Protein AF-A0A8D8RHT2-F1 (afdb_monomer)

Organism: NCBI:txid428564

Radius of gyration: 16.8 Å; Cα contacts (8 Å, |Δi|>4): 430; chains: 1; bounding box: 38×45×44 Å

Secondary structure (DSSP, 8-state):
-PPPPP-PPPPP--SEEEEE-SSSSPP---TTPPEEEEEEEEEEEEETT--EEE---TTSGGGEE-HHHHHHHHS-SSSS-EEEEE-B-SSSBPEEEEEE-SS-------SSBTPPPPPPTT-------EE--B---TTS-GGG-PBP-TTSGGGEESS--PPEEEEETS-EEE-----TTPBB-

Solvent-accessible surface area (backbone atoms only — not comparable to full-atom values): 10563 Å² total; per-residue (Å²): 135,82,80,83,74,78,87,71,78,80,47,72,81,43,65,46,46,44,43,70,47,53,27,72,53,69,47,76,63,59,92,87,40,49,76,75,48,64,26,36,24,45,44,38,29,24,41,76,80,12,51,81,76,44,70,43,55,49,36,37,70,77,9,44,30,39,74,67,57,45,55,58,68,64,51,71,92,58,96,61,52,32,37,39,29,22,34,13,42,103,87,36,58,4,12,13,27,34,19,50,35,98,56,71,60,77,46,57,71,22,94,43,65,79,39,71,52,81,72,59,92,94,58,75,92,86,73,64,27,33,50,47,49,68,64,73,49,96,64,44,36,79,94,66,49,55,74,54,62,70,60,35,58,43,21,44,32,72,62,95,60,47,36,36,32,35,39,53,96,55,75,72,48,83,46,79,73,78,79,84,74,55,25,14,37

Sequence (185 aa):
PGQKGDRGDPGIVQPYVIMHSLTSEGPECGGTRAELHRGFSVFVKTDYRGDVLYQPDLGNAMSCVDDDEKEELLKPRSRECEHIYWVGTKHNPSRCVKCKLDTSIDVKHGSLSGTLPDCDEGYKPLWDGYSFLRYTFDFISESTSDTLDPKSTGTCLKQPHAPIHCQLNERTSWASEFINGKPRC

pLDDT: mean 78.41, std 15.04, range [38.06, 96.12]

Mean predicted aligned error: 8.58 Å

InterPro domains:
  IPR016187 C-type lectin fold [SSF56436] (112-176)
  IPR036954 Collagen IV, non-collagenous domain superfamily [G3DSA:2.170.240.10] (75-178)

Foldseek 3Di:
DDDDDDDDDFFDPDQKWKDWPLEQDEDDLPDPWDWDDKAFFWAFKAFQQQHTPDGDQSRDPVRGDHPVRVVVSLDDPDPGKMKTWARHDPPHTIMMIITGHPDGDWADWDPFFPDDDDDDPPDDDDAKAFFQQWDDWPNHPPVRGDGHDRGGPSRGHRYDTFIWMDINPDDIDTTDDDDPGGTMD

Nearest PDB structures (foldseek):
  5nay-assembly1_A  TM=7.387E-01  e=1.174E-08  Homo sapiens
  1t60-assembly3_O  TM=7.352E-01  e=5.679E-08  Bos taurus
  5nax-assembly1_E  TM=7.563E-01  e=4.996E-07  Homo sapiens
  8txn-assembly1_A  TM=6.959E-01  e=1.431E-07  Drosophila melanogaster
  6mpx-assembly1_A-2  TM=7.095E-01  e=8.604E-07  Homo sapiens

Structure (mmCIF, N/CA/C/O backbone):
data_AF-A0A8D8RHT2-F1
#
_entry.id   AF-A0A8D8RHT2-F1
#
loop_
_atom_site.group_PDB
_atom_site.id
_atom_site.type_symbol
_atom_site.label_atom_id
_atom_site.label_alt_id
_atom_site.label_comp_id
_atom_site.label_asym_id
_atom_site.label_entity_id
_atom_site.label_seq_id
_atom_site.pdbx_PDB_ins_code
_atom_site.Cartn_x
_atom_site.Cartn_y
_atom_site.Cartn_z
_atom_site.occupancy
_atom_site.B_iso_or_equiv
_atom_site.auth_seq_id
_atom_site.auth_comp_id
_atom_site.auth_asym_id
_atom_site.auth_atom_id
_atom_site.pdbx_PDB_model_num
ATOM 1 N N . PRO A 1 1 ? -1.358 30.401 11.302 1.00 40.31 1 PRO A N 1
ATOM 2 C CA . PRO A 1 1 ? -2.208 29.219 11.595 1.00 40.31 1 PRO A CA 1
ATOM 3 C C . PRO A 1 1 ? -3.202 28.993 10.449 1.00 40.31 1 PRO A C 1
ATOM 5 O O . PRO A 1 1 ? -4.001 29.884 10.180 1.00 40.31 1 PRO A O 1
ATOM 8 N N . GLY A 1 2 ? -3.090 27.876 9.722 1.00 43.47 2 GLY A N 1
ATOM 9 C CA . GLY A 1 2 ? -4.038 27.528 8.655 1.00 43.47 2 GLY A CA 1
ATOM 10 C C . GLY A 1 2 ? -5.383 27.090 9.237 1.00 43.47 2 GLY A C 1
ATOM 11 O O . GLY A 1 2 ? -5.413 26.487 10.311 1.00 43.47 2 GLY A O 1
ATOM 12 N N . GLN A 1 3 ? -6.488 27.421 8.568 1.00 38.06 3 GLN A N 1
ATOM 13 C CA . GLN A 1 3 ? -7.808 26.931 8.966 1.00 38.06 3 GLN A CA 1
ATOM 14 C C . GLN A 1 3 ? -7.869 25.407 8.809 1.00 38.06 3 GLN A C 1
ATOM 16 O O . GLN A 1 3 ? -7.328 24.849 7.854 1.00 38.06 3 GLN A O 1
ATOM 21 N N . LYS A 1 4 ? -8.515 24.738 9.770 1.00 46.09 4 LYS A N 1
ATOM 22 C CA . LYS A 1 4 ? -8.858 23.317 9.667 1.00 46.09 4 LYS A CA 1
ATOM 23 C C . LYS A 1 4 ? -9.777 23.158 8.453 1.00 46.09 4 LYS A C 1
ATOM 25 O O . LYS A 1 4 ? -10.784 23.854 8.386 1.00 46.09 4 LYS A O 1
ATOM 30 N N . GLY A 1 5 ? -9.405 22.293 7.511 1.00 46.56 5 GLY A N 1
ATOM 31 C CA . GLY A 1 5 ? -10.250 21.988 6.357 1.00 46.56 5 GLY A CA 1
ATOM 32 C C . GLY A 1 5 ? -11.595 21.404 6.787 1.00 46.56 5 GLY A C 1
ATOM 33 O O . GLY A 1 5 ? -11.717 20.848 7.886 1.00 46.56 5 GLY A O 1
ATOM 34 N N . ASP A 1 6 ? -12.595 21.545 5.923 1.00 46.53 6 ASP A N 1
ATOM 35 C CA . ASP A 1 6 ? -13.915 20.965 6.144 1.00 46.53 6 ASP A CA 1
ATOM 36 C C . ASP A 1 6 ? -13.828 19.445 6.327 1.00 46.53 6 ASP A C 1
ATOM 38 O O . ASP A 1 6 ? -12.916 18.777 5.829 1.00 46.53 6 ASP A O 1
ATOM 42 N N . ARG A 1 7 ? -14.790 18.886 7.069 1.00 49.00 7 ARG A N 1
ATOM 43 C CA . ARG A 1 7 ? -14.929 17.434 7.199 1.00 49.00 7 ARG A CA 1
ATOM 44 C C . ARG A 1 7 ? -15.182 16.867 5.803 1.00 49.00 7 ARG A C 1
ATOM 46 O O . ARG A 1 7 ? -16.197 17.188 5.194 1.00 49.00 7 ARG A O 1
ATOM 53 N N . GLY A 1 8 ? -14.251 16.061 5.298 1.00 46.91 8 GLY A N 1
ATOM 54 C CA . GLY A 1 8 ? -14.415 15.414 4.002 1.00 46.91 8 GLY A CA 1
ATOM 55 C C . GLY A 1 8 ? -15.619 14.469 3.993 1.00 46.91 8 GLY A C 1
ATOM 56 O O . GLY A 1 8 ? -16.032 13.977 5.043 1.00 46.91 8 GLY A O 1
ATOM 57 N N . ASP A 1 9 ? -16.153 14.196 2.799 1.00 48.12 9 ASP A N 1
ATOM 58 C CA . ASP A 1 9 ? -17.201 13.185 2.607 1.00 48.12 9 ASP A CA 1
ATOM 59 C C . ASP A 1 9 ? -16.842 11.851 3.284 1.00 48.12 9 ASP A C 1
ATOM 61 O O . ASP A 1 9 ? -15.650 11.502 3.278 1.00 48.12 9 ASP A O 1
ATOM 65 N N . PRO A 1 10 ? -17.835 11.106 3.818 1.00 54.09 10 PRO A N 1
ATOM 66 C CA . PRO A 1 10 ? -17.622 9.787 4.407 1.00 54.09 10 PRO A CA 1
ATOM 67 C C . PRO A 1 10 ? -16.782 8.906 3.479 1.00 54.09 10 PRO A C 1
ATOM 69 O O . PRO A 1 10 ? -17.032 8.874 2.272 1.00 54.09 10 PRO A O 1
ATOM 72 N N . GLY A 1 11 ? -15.790 8.210 4.043 1.00 53.34 11 GLY A N 1
ATOM 73 C CA . GLY A 1 11 ? -14.916 7.303 3.300 1.00 53.34 11 GLY A CA 1
ATOM 74 C C . GLY A 1 11 ? -15.701 6.322 2.421 1.00 53.34 11 GLY A C 1
ATOM 75 O O . GLY A 1 11 ? -16.834 5.944 2.733 1.00 53.34 11 GLY A O 1
ATOM 76 N N . ILE A 1 12 ? -15.099 5.924 1.297 1.00 54.97 12 ILE A N 1
ATOM 77 C CA . ILE A 1 12 ? -15.690 4.975 0.346 1.00 54.97 12 ILE A CA 1
ATOM 78 C C . ILE A 1 12 ? -16.137 3.723 1.115 1.00 54.97 12 ILE A C 1
ATOM 80 O O . ILE A 1 12 ? -15.337 3.106 1.818 1.00 54.97 12 ILE A O 1
ATOM 84 N N . VAL A 1 13 ? -17.404 3.319 0.964 1.00 56.47 13 VAL A N 1
ATOM 85 C CA . VAL A 1 13 ? -17.908 2.043 1.500 1.00 56.47 13 VAL A CA 1
ATOM 86 C C . VAL A 1 13 ? -17.300 0.907 0.678 1.00 56.47 13 VAL A C 1
ATOM 88 O O . VAL A 1 13 ? -17.920 0.368 -0.237 1.00 56.47 13 VAL A O 1
ATOM 91 N N . GLN A 1 14 ? -16.047 0.565 0.961 1.00 69.38 14 GLN A N 1
ATOM 92 C CA . GLN A 1 14 ? -15.441 -0.659 0.465 1.00 69.38 14 GLN A CA 1
ATOM 93 C C . GLN A 1 14 ? -15.788 -1.785 1.448 1.00 69.38 14 GLN A C 1
ATOM 95 O O . GLN A 1 14 ? -15.525 -1.646 2.642 1.00 69.38 14 GLN A O 1
ATOM 100 N N . PRO A 1 15 ? -16.347 -2.923 0.993 1.00 86.81 15 PRO A N 1
ATOM 101 C CA . PRO A 1 15 ? -16.675 -4.054 1.869 1.00 86.81 15 PRO A CA 1
ATOM 102 C C . PRO A 1 15 ? -15.421 -4.840 2.300 1.00 86.81 15 PRO A C 1
ATOM 104 O O . PRO A 1 15 ? -15.492 -6.021 2.652 1.00 86.81 15 PRO A O 1
ATOM 107 N N . TYR A 1 16 ? -14.246 -4.220 2.204 1.00 91.44 16 TYR A N 1
ATOM 108 C CA . TYR A 1 16 ? -12.963 -4.805 2.535 1.00 91.44 16 TYR A CA 1
ATOM 109 C C . TYR A 1 16 ? -11.929 -3.735 2.895 1.00 91.44 16 TYR A C 1
ATOM 111 O O . TYR A 1 16 ? -12.087 -2.562 2.570 1.00 91.44 16 TYR A O 1
ATOM 119 N N . VAL A 1 17 ? -10.846 -4.176 3.529 1.00 91.88 17 VAL A N 1
ATOM 120 C CA . VAL A 1 17 ? -9.603 -3.418 3.703 1.00 91.88 17 VAL A CA 1
ATOM 121 C C . VAL A 1 17 ? -8.442 -4.229 3.152 1.00 91.88 17 VAL A C 1
ATOM 123 O O . VAL A 1 17 ? -8.417 -5.456 3.299 1.00 91.88 17 VAL A O 1
ATOM 126 N N . ILE A 1 18 ? -7.489 -3.546 2.524 1.00 93.50 18 ILE A N 1
ATOM 127 C CA . ILE A 1 18 ? -6.211 -4.133 2.136 1.00 93.50 18 ILE A CA 1
ATOM 128 C C . ILE A 1 18 ? -5.178 -3.797 3.197 1.00 93.50 18 ILE A C 1
ATOM 130 O O . ILE A 1 18 ? -5.033 -2.651 3.611 1.00 93.50 18 ILE A O 1
ATOM 134 N N . MET A 1 19 ? -4.463 -4.817 3.654 1.00 92.69 19 MET A N 1
ATOM 135 C CA . MET A 1 19 ? -3.335 -4.644 4.554 1.00 92.69 19 MET A CA 1
ATOM 136 C C . MET A 1 19 ? -2.069 -5.146 3.891 1.00 92.69 19 MET A C 1
ATOM 138 O O . MET A 1 19 ? -2.019 -6.283 3.431 1.00 92.69 19 MET A O 1
ATOM 142 N N . HIS A 1 20 ? -1.035 -4.312 3.918 1.00 92.00 20 HIS A N 1
ATOM 143 C CA . HIS A 1 20 ? 0.319 -4.649 3.493 1.00 92.00 20 HIS A CA 1
ATOM 144 C C . HIS A 1 20 ? 1.180 -4.882 4.734 1.00 92.00 20 HIS A C 1
ATOM 146 O O . HIS A 1 20 ? 1.184 -4.054 5.648 1.00 92.00 20 HIS A O 1
ATOM 152 N N . SER A 1 21 ? 1.887 -6.011 4.804 1.00 90.75 21 SER A N 1
ATOM 153 C CA . SER A 1 21 ? 2.749 -6.314 5.956 1.00 90.75 21 SER A CA 1
ATOM 154 C C . SER A 1 21 ? 4.039 -5.515 5.945 1.00 90.75 21 SER A C 1
ATOM 156 O O . SER A 1 21 ? 4.619 -5.294 7.003 1.00 90.75 21 SER A O 1
ATOM 158 N N . LEU A 1 22 ? 4.472 -5.089 4.756 1.00 88.12 22 LEU A N 1
ATOM 159 C CA . LEU A 1 22 ? 5.775 -4.487 4.488 1.00 88.12 22 LEU A CA 1
ATOM 160 C C . LEU A 1 22 ? 6.934 -5.466 4.724 1.00 88.12 22 LEU A C 1
ATOM 162 O O . LEU A 1 22 ? 8.094 -5.072 4.782 1.00 88.12 22 LEU A O 1
ATOM 166 N N . THR A 1 23 ? 6.623 -6.761 4.809 1.00 86.38 23 THR A N 1
ATOM 167 C CA . THR A 1 23 ? 7.570 -7.854 5.042 1.00 86.38 23 THR A CA 1
ATOM 168 C C . THR A 1 23 ? 7.253 -9.040 4.130 1.00 86.38 23 THR A C 1
ATOM 170 O O . THR A 1 23 ? 6.192 -9.108 3.509 1.00 86.38 23 THR A O 1
ATOM 173 N N . SER A 1 24 ? 8.164 -10.012 4.055 1.00 86.81 24 SER A N 1
ATOM 174 C CA . SER A 1 24 ? 7.889 -11.285 3.373 1.00 86.81 24 SER A CA 1
ATOM 175 C C . SER A 1 24 ? 6.833 -12.137 4.079 1.00 86.81 24 SER A C 1
ATOM 177 O O . SER A 1 24 ? 6.326 -13.083 3.484 1.00 86.81 24 SER A O 1
ATOM 179 N N . GLU A 1 25 ? 6.498 -11.807 5.326 1.00 89.75 25 GLU A N 1
ATOM 180 C CA . GLU A 1 25 ? 5.469 -12.494 6.095 1.00 89.75 25 GLU A CA 1
ATOM 181 C C . GLU A 1 25 ? 4.098 -11.890 5.804 1.00 89.75 25 GLU A C 1
ATOM 183 O O . GLU A 1 25 ? 3.943 -10.677 5.657 1.00 89.75 25 GLU A O 1
ATOM 188 N N . GLY A 1 26 ? 3.083 -12.743 5.705 1.00 87.06 26 GLY A N 1
ATOM 189 C CA . GLY A 1 26 ? 1.711 -12.320 5.453 1.00 87.06 26 GLY A CA 1
ATOM 190 C C . GLY A 1 26 ? 1.118 -11.521 6.620 1.00 87.06 26 GLY A C 1
ATOM 191 O O . GLY A 1 26 ? 1.247 -11.956 7.761 1.00 87.06 26 GLY A O 1
ATOM 192 N N . PRO A 1 27 ? 0.402 -10.407 6.375 1.00 92.38 27 PRO A N 1
ATOM 193 C CA . PRO A 1 27 ? -0.426 -9.807 7.415 1.00 92.38 27 PRO A CA 1
ATOM 194 C C . PRO A 1 27 ? -1.647 -10.696 7.699 1.00 92.38 27 PRO A C 1
ATOM 196 O O . PRO A 1 27 ? -2.101 -11.454 6.833 1.00 92.38 27 PRO A O 1
ATOM 199 N N . GLU A 1 28 ? -2.195 -10.584 8.905 1.00 91.56 28 GLU A N 1
ATOM 200 C CA . GLU A 1 28 ? -3.443 -11.237 9.310 1.00 91.56 28 GLU A CA 1
ATOM 201 C C . GLU A 1 28 ? -4.590 -10.227 9.364 1.00 91.56 28 GLU A C 1
ATOM 203 O O . GLU A 1 28 ? -4.377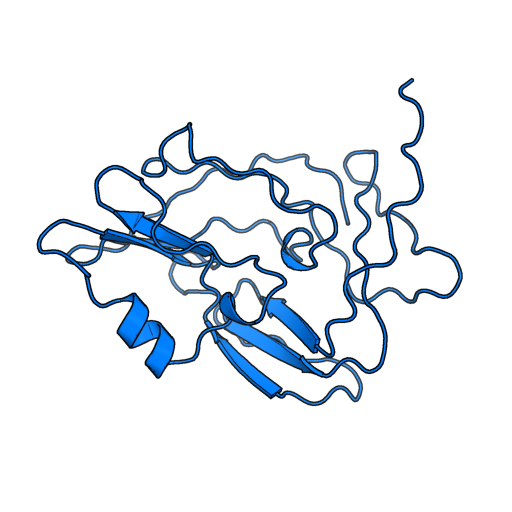 -9.059 9.691 1.00 91.56 28 GLU A O 1
ATOM 208 N N . CYS A 1 29 ? -5.820 -10.684 9.106 1.00 90.00 29 CYS A N 1
ATOM 209 C CA . CYS A 1 29 ? -7.006 -9.826 9.134 1.00 90.00 29 CYS A CA 1
ATOM 210 C C . CYS A 1 29 ? -7.356 -9.252 10.515 1.00 90.00 29 CYS A C 1
ATOM 212 O O . CYS A 1 29 ? -8.045 -8.230 10.603 1.00 90.00 29 CYS A O 1
ATOM 214 N N . GLY A 1 30 ? -6.856 -9.886 11.580 1.00 82.81 30 GLY A N 1
ATOM 215 C CA . GLY A 1 30 ? -7.112 -9.518 12.967 1.00 82.81 30 GLY A CA 1
ATOM 216 C C . GLY A 1 30 ? -8.580 -9.693 13.388 1.00 82.81 30 GLY A C 1
ATOM 217 O O . GLY A 1 30 ? -9.523 -9.445 12.631 1.00 82.81 30 GLY A O 1
ATOM 218 N N . GLY A 1 31 ? -8.794 -10.080 14.648 1.00 80.19 31 GLY A N 1
ATOM 219 C CA . GLY A 1 31 ? -10.140 -10.293 15.191 1.00 80.19 31 GLY A CA 1
ATOM 220 C C . GLY A 1 31 ? -10.900 -11.409 14.462 1.00 80.19 31 GLY A C 1
ATOM 221 O O . GLY A 1 31 ? -10.344 -12.469 14.205 1.00 80.19 31 GLY A O 1
ATOM 222 N N . THR A 1 32 ? -12.176 -11.173 14.137 1.00 82.12 32 THR A N 1
ATOM 223 C CA . THR A 1 32 ? -13.078 -12.146 13.481 1.00 82.12 32 THR A CA 1
ATOM 224 C C . THR A 1 32 ? -13.262 -11.901 11.979 1.00 82.12 32 THR A C 1
ATOM 226 O O . THR A 1 32 ? -14.195 -12.433 11.377 1.00 82.12 32 THR A O 1
ATOM 229 N N . ARG A 1 33 ? -12.436 -11.046 11.362 1.00 90.81 33 ARG A N 1
ATOM 230 C CA . ARG A 1 33 ? -12.580 -10.694 9.942 1.00 90.81 33 ARG A CA 1
ATOM 231 C C . ARG A 1 33 ? -12.163 -11.861 9.055 1.00 90.81 33 ARG A C 1
ATOM 233 O O . ARG A 1 33 ? -11.092 -12.429 9.243 1.00 90.81 33 ARG A O 1
ATOM 240 N N . ALA A 1 34 ? -12.991 -12.170 8.061 1.00 93.12 34 ALA A N 1
ATOM 241 C CA . ALA A 1 34 ? -12.676 -13.191 7.071 1.00 93.12 34 ALA A CA 1
ATOM 242 C C . ALA A 1 34 ? -11.594 -12.701 6.097 1.00 93.12 34 ALA A C 1
ATOM 244 O O . ALA A 1 34 ? -11.684 -11.588 5.566 1.00 93.12 34 ALA A O 1
ATOM 245 N N . GLU A 1 35 ? -10.607 -13.556 5.842 1.00 95.50 35 GLU A N 1
ATOM 246 C CA . GLU A 1 35 ? -9.666 -1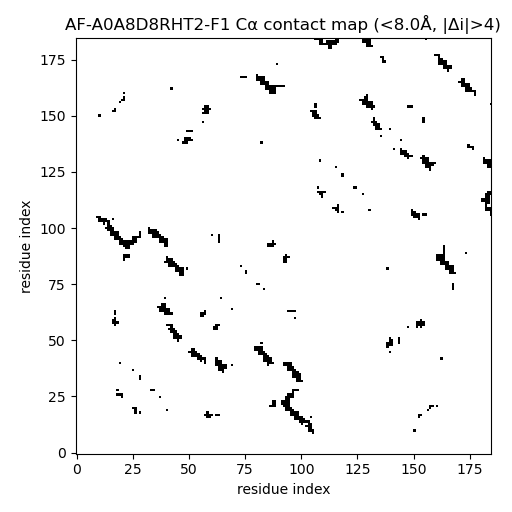3.407 4.734 1.00 95.50 35 GLU A CA 1
ATOM 247 C C . GLU A 1 35 ? -10.381 -13.720 3.418 1.00 95.50 35 GLU A C 1
ATOM 249 O O . GLU A 1 35 ? -11.052 -14.744 3.292 1.00 95.50 35 GLU A O 1
ATOM 254 N N . LEU A 1 36 ? -10.269 -12.810 2.453 1.00 94.75 36 LEU A N 1
ATOM 255 C CA . LEU A 1 36 ? -10.882 -12.945 1.132 1.00 94.75 36 LEU A CA 1
ATOM 256 C C . LEU A 1 36 ? -9.851 -13.269 0.051 1.00 94.75 36 LEU A C 1
ATOM 258 O O . LEU A 1 36 ? -10.189 -13.915 -0.934 1.00 94.75 36 LEU A O 1
ATOM 262 N N . HIS A 1 37 ? -8.627 -12.762 0.203 1.00 95.19 37 HIS A N 1
ATOM 263 C CA . HIS A 1 37 ? -7.548 -12.903 -0.769 1.00 95.19 37 HIS A CA 1
ATOM 264 C C . HIS A 1 37 ? -6.202 -12.574 -0.109 1.00 95.19 37 HIS A C 1
ATOM 266 O O . HIS A 1 37 ? -6.153 -11.776 0.832 1.00 95.19 37 HIS A O 1
ATOM 272 N N . ARG A 1 38 ? -5.111 -13.146 -0.622 1.00 95.81 38 ARG A N 1
ATOM 273 C CA . ARG A 1 38 ? -3.741 -12.917 -0.156 1.00 95.81 38 ARG A CA 1
ATOM 274 C C . ARG A 1 38 ? -2.779 -12.933 -1.335 1.00 95.81 38 ARG A C 1
ATOM 276 O O . ARG A 1 38 ? -2.878 -13.805 -2.187 1.00 95.81 38 ARG A O 1
ATOM 283 N N . GLY A 1 39 ? -1.799 -12.035 -1.306 1.00 95.94 39 GLY A N 1
ATOM 284 C CA . GLY A 1 39 ? -0.901 -11.840 -2.438 1.00 95.94 39 GLY A CA 1
ATOM 285 C C . GLY A 1 39 ? 0.365 -11.054 -2.109 1.00 95.94 39 GLY A C 1
ATOM 286 O O . GLY A 1 39 ? 0.840 -11.037 -0.965 1.00 95.94 39 GLY A O 1
ATOM 287 N N . PHE A 1 40 ? 0.904 -10.390 -3.125 1.00 93.50 40 PHE A N 1
ATOM 288 C CA . PHE A 1 40 ? 2.029 -9.466 -3.073 1.00 93.50 40 PHE A CA 1
ATOM 289 C C . PHE A 1 40 ? 1.572 -8.018 -3.240 1.00 93.50 40 PHE A C 1
ATOM 291 O O . PHE A 1 40 ? 0.593 -7.721 -3.915 1.00 93.50 40 PHE A O 1
ATOM 298 N N . SER A 1 41 ? 2.323 -7.111 -2.626 1.00 93.00 41 SER A N 1
ATOM 299 C CA . SER A 1 41 ? 2.022 -5.681 -2.592 1.00 93.00 41 SER A CA 1
ATOM 300 C C . SER A 1 41 ? 2.680 -4.970 -3.769 1.00 93.00 41 SER A C 1
ATOM 302 O O . SER A 1 41 ? 3.866 -4.634 -3.707 1.00 93.00 41 SER A O 1
ATOM 304 N N . VAL A 1 42 ? 1.934 -4.749 -4.843 1.00 91.12 42 VAL A N 1
ATOM 305 C CA . VAL A 1 42 ? 2.408 -3.984 -6.003 1.00 91.12 42 VAL A CA 1
ATOM 306 C C . VAL A 1 42 ? 2.109 -2.502 -5.801 1.00 91.12 42 VAL A C 1
ATOM 308 O O . VAL A 1 42 ? 1.041 -2.142 -5.309 1.00 91.12 42 VAL A O 1
ATOM 311 N N . PHE A 1 43 ? 3.065 -1.643 -6.155 1.00 87.00 43 PHE A N 1
ATOM 312 C CA . PHE A 1 43 ? 2.921 -0.198 -6.018 1.00 87.00 43 PHE A CA 1
ATOM 313 C C . PHE A 1 43 ? 2.713 0.495 -7.360 1.00 87.00 43 PHE A C 1
ATOM 315 O O . PHE A 1 43 ? 1.720 1.186 -7.554 1.00 87.00 43 PHE A O 1
ATOM 322 N N . VAL A 1 44 ? 3.637 0.302 -8.298 1.00 86.75 44 VAL A N 1
ATOM 323 C CA . VAL A 1 44 ? 3.564 0.951 -9.609 1.00 86.75 44 VAL A CA 1
ATOM 324 C C . VAL A 1 44 ? 4.370 0.174 -10.643 1.00 86.75 44 VAL A C 1
ATOM 326 O O . VAL A 1 44 ? 5.372 -0.459 -10.318 1.00 86.75 44 VAL A O 1
ATOM 329 N N . LYS A 1 45 ? 3.930 0.211 -11.896 1.00 87.50 45 LYS A N 1
ATOM 330 C CA . LYS A 1 45 ? 4.644 -0.275 -13.073 1.00 87.50 45 LYS A CA 1
ATOM 331 C C . LYS A 1 45 ? 4.757 0.866 -14.074 1.00 87.50 45 LYS A C 1
ATOM 333 O O . LYS A 1 45 ? 3.758 1.538 -14.333 1.00 87.50 45 LYS A O 1
ATOM 338 N N . THR A 1 46 ? 5.930 1.048 -14.661 1.00 85.69 46 THR A N 1
ATOM 339 C CA . THR A 1 46 ? 6.200 2.062 -15.684 1.00 85.69 46 THR A CA 1
ATOM 340 C C . THR A 1 46 ? 6.881 1.456 -16.903 1.00 85.69 46 THR A C 1
ATOM 342 O O . THR A 1 46 ? 7.414 0.342 -16.850 1.00 85.69 46 THR A O 1
ATOM 345 N N . ASP A 1 47 ? 6.871 2.191 -18.009 1.00 85.12 47 ASP A N 1
ATOM 346 C CA . ASP A 1 47 ? 7.747 1.911 -19.144 1.00 85.12 47 ASP A CA 1
ATOM 347 C C . ASP A 1 47 ? 9.173 2.456 -18.910 1.00 85.12 47 ASP A C 1
ATOM 349 O O . ASP A 1 47 ? 9.474 3.023 -17.855 1.00 85.12 47 ASP A O 1
ATOM 353 N N . TYR A 1 48 ? 10.059 2.283 -19.897 1.00 81.81 48 TYR A N 1
ATOM 354 C CA . TYR A 1 48 ? 11.453 2.752 -19.862 1.00 81.81 48 TYR A CA 1
ATOM 355 C C . TYR A 1 48 ? 11.617 4.277 -19.814 1.00 81.81 48 TYR A C 1
ATOM 357 O O . TYR A 1 48 ? 12.718 4.761 -19.547 1.00 81.81 48 TYR A O 1
ATOM 365 N N . ARG A 1 49 ? 10.569 5.043 -20.141 1.00 83.50 49 ARG A N 1
ATOM 366 C CA . ARG A 1 49 ? 10.563 6.512 -20.070 1.00 83.50 49 ARG A CA 1
ATOM 367 C C . ARG A 1 49 ? 10.086 7.008 -18.712 1.00 83.50 49 ARG A C 1
ATOM 369 O O . ARG A 1 49 ? 10.240 8.190 -18.414 1.00 83.50 49 ARG A O 1
ATOM 376 N N . GLY A 1 50 ? 9.539 6.106 -17.902 1.00 81.62 50 GLY A N 1
ATOM 377 C CA . GLY A 1 50 ? 8.943 6.422 -16.619 1.00 81.62 50 GLY A CA 1
ATOM 378 C C . GLY A 1 50 ? 7.478 6.813 -16.697 1.00 81.62 50 GLY A C 1
ATOM 379 O O . GLY A 1 50 ? 6.961 7.355 -15.719 1.00 81.62 50 GLY A O 1
ATOM 380 N N . ASP A 1 51 ? 6.811 6.532 -17.818 1.00 85.31 51 ASP A N 1
ATOM 381 C CA . ASP A 1 51 ? 5.373 6.720 -17.951 1.00 85.31 51 ASP A CA 1
ATOM 382 C C . ASP A 1 51 ? 4.642 5.591 -17.210 1.00 85.31 51 ASP A C 1
ATOM 384 O O . ASP A 1 51 ? 4.968 4.406 -17.340 1.00 85.31 51 ASP A O 1
ATOM 388 N N . VAL A 1 52 ? 3.643 5.952 -16.403 1.00 85.88 52 VAL A N 1
ATOM 389 C CA . VAL A 1 52 ? 2.905 5.006 -15.557 1.00 85.88 52 VAL A CA 1
ATOM 390 C C . VAL A 1 52 ? 2.005 4.101 -16.403 1.00 85.88 52 VAL A C 1
ATOM 392 O O . VAL A 1 52 ? 1.089 4.552 -17.087 1.00 85.88 52 VAL A O 1
ATOM 395 N N . LEU A 1 53 ? 2.232 2.791 -16.299 1.00 86.94 53 LEU A N 1
ATOM 396 C CA . LEU A 1 53 ? 1.454 1.741 -16.963 1.00 86.94 53 LEU A CA 1
ATOM 397 C C . LEU A 1 53 ? 0.415 1.093 -16.040 1.00 86.94 53 LEU A C 1
ATOM 399 O O . LEU A 1 53 ? -0.571 0.528 -16.528 1.00 86.94 53 LEU A O 1
ATOM 403 N N . TYR A 1 54 ? 0.678 1.098 -14.731 1.00 88.56 54 TYR A N 1
ATOM 404 C CA . TYR A 1 54 ? -0.164 0.515 -13.687 1.00 88.56 54 TYR A CA 1
ATOM 405 C C . TYR A 1 54 ? 0.179 1.144 -12.335 1.00 88.56 54 TYR A C 1
ATOM 407 O O . TYR A 1 54 ? 1.328 1.071 -11.920 1.00 88.56 54 TYR A O 1
ATOM 415 N N . GLN A 1 55 ? -0.787 1.736 -11.637 1.00 87.06 55 GLN A N 1
ATOM 416 C CA . GLN A 1 55 ? -0.572 2.359 -10.326 1.00 87.06 55 GLN A CA 1
ATOM 417 C C . GLN A 1 55 ? -1.831 2.196 -9.474 1.00 87.06 55 GLN A C 1
ATOM 419 O O . GLN A 1 55 ? -2.702 3.070 -9.469 1.00 87.06 55 GLN A O 1
ATOM 424 N N . PRO A 1 56 ? -1.995 1.041 -8.815 1.00 89.12 56 PRO A N 1
ATOM 425 C CA . PRO A 1 56 ? -3.106 0.849 -7.912 1.00 89.12 56 PRO A CA 1
ATOM 426 C C . PRO A 1 56 ? -2.914 1.708 -6.665 1.00 89.12 56 PRO A C 1
ATOM 428 O O . PRO A 1 56 ? -1.813 1.855 -6.136 1.00 89.12 56 PRO A O 1
ATOM 431 N N . ASP A 1 57 ? -4.024 2.219 -6.150 1.00 88.06 57 ASP A N 1
ATOM 432 C CA . ASP A 1 57 ? -4.054 2.708 -4.783 1.00 88.06 57 ASP A CA 1
ATOM 433 C C . ASP A 1 57 ? -3.756 1.534 -3.830 1.00 88.06 57 ASP A C 1
ATOM 435 O O . ASP A 1 57 ? -4.407 0.492 -3.920 1.00 88.06 57 ASP A O 1
ATOM 439 N N . LEU A 1 58 ? -2.795 1.691 -2.911 1.00 89.19 58 LEU A N 1
ATOM 440 C CA . LEU A 1 58 ? -2.453 0.662 -1.921 1.00 89.19 58 LEU A CA 1
ATOM 441 C C . LEU A 1 58 ? -3.659 0.262 -1.045 1.00 89.19 58 LEU A C 1
ATOM 443 O O . LEU A 1 58 ? -3.736 -0.870 -0.585 1.00 89.19 58 LEU A O 1
ATOM 447 N N . GLY A 1 59 ? -4.652 1.130 -0.869 1.00 89.62 59 GLY A N 1
ATOM 448 C CA . GLY A 1 59 ? -5.894 0.804 -0.170 1.00 89.62 59 GLY A CA 1
ATOM 449 C C . GLY A 1 59 ? -6.914 0.011 -0.995 1.00 89.62 59 GLY A C 1
ATOM 450 O O . GLY A 1 59 ? -7.942 -0.395 -0.454 1.00 89.62 59 GLY A O 1
ATOM 451 N N . ASN A 1 60 ? -6.669 -0.208 -2.289 1.00 90.12 60 ASN A N 1
ATOM 452 C CA . ASN A 1 60 ? -7.570 -0.895 -3.214 1.00 90.12 60 ASN A CA 1
ATOM 453 C C . ASN A 1 60 ? -7.121 -2.340 -3.477 1.00 90.12 60 ASN A C 1
ATOM 455 O O . ASN A 1 60 ? -5.934 -2.630 -3.499 1.00 90.12 60 ASN A O 1
ATOM 459 N N . ALA A 1 61 ? -8.061 -3.251 -3.753 1.00 90.81 61 ALA A N 1
ATOM 460 C CA . ALA A 1 61 ? -7.757 -4.658 -4.037 1.00 90.81 61 ALA A CA 1
ATOM 461 C C . ALA A 1 61 ? -6.695 -4.887 -5.127 1.00 90.81 61 ALA A C 1
ATOM 463 O O . ALA A 1 61 ? -5.944 -5.847 -5.018 1.00 90.81 61 ALA A O 1
ATOM 464 N N . MET A 1 62 ? -6.588 -4.006 -6.124 1.00 91.50 62 MET A N 1
ATOM 465 C CA . MET A 1 62 ? -5.589 -4.111 -7.197 1.00 91.50 62 MET A CA 1
ATOM 466 C C . MET A 1 62 ? -4.132 -3.988 -6.710 1.00 91.50 62 MET A C 1
ATOM 468 O O . MET A 1 62 ? -3.206 -4.381 -7.417 1.00 91.50 62 MET A O 1
ATOM 472 N N . SER A 1 63 ? -3.888 -3.453 -5.511 1.00 93.25 63 SER A N 1
ATOM 473 C CA . SER A 1 63 ? -2.541 -3.415 -4.928 1.00 93.25 63 SER A CA 1
ATOM 474 C C . SER A 1 63 ? -2.104 -4.755 -4.334 1.00 93.25 63 SER A C 1
ATOM 476 O O . SER A 1 63 ? -0.927 -4.916 -4.001 1.00 93.25 63 SER A O 1
ATOM 478 N N . CYS A 1 64 ? -3.034 -5.702 -4.175 1.00 95.75 64 CYS A N 1
ATOM 479 C CA . CYS A 1 64 ? -2.793 -7.003 -3.580 1.00 95.75 64 CYS A CA 1
ATOM 480 C C . CYS A 1 64 ? -3.026 -8.102 -4.608 1.00 95.75 64 CYS A C 1
ATOM 482 O O . CYS A 1 64 ? -4.159 -8.529 -4.790 1.00 95.75 64 CYS A O 1
ATOM 484 N N . VAL A 1 65 ? -1.943 -8.512 -5.269 1.00 95.06 65 VAL A N 1
ATOM 485 C CA . VAL A 1 65 ? -1.992 -9.409 -6.429 1.00 95.06 65 VAL A CA 1
ATOM 486 C C . VAL A 1 65 ? -1.555 -10.821 -6.070 1.00 95.06 65 VAL A C 1
ATOM 488 O O . VAL A 1 65 ? -0.545 -10.992 -5.378 1.00 95.06 65 VAL A O 1
ATOM 491 N N . ASP A 1 66 ? -2.281 -11.837 -6.524 1.00 94.50 66 ASP A N 1
ATOM 492 C CA . ASP A 1 66 ? -1.864 -13.233 -6.350 1.00 94.50 66 ASP A CA 1
ATOM 493 C C . ASP A 1 66 ? -0.674 -13.615 -7.247 1.00 94.50 66 ASP A C 1
ATOM 495 O O . ASP A 1 66 ? -0.044 -12.773 -7.892 1.00 94.50 66 ASP A O 1
ATOM 499 N N . ASP A 1 67 ? -0.289 -14.892 -7.202 1.00 90.38 67 ASP A N 1
ATOM 500 C CA . ASP A 1 67 ? 0.820 -15.417 -7.993 1.00 90.38 67 ASP A CA 1
ATOM 501 C C . ASP A 1 67 ? 0.555 -15.297 -9.504 1.00 90.38 67 ASP A C 1
ATOM 503 O O . ASP A 1 67 ? 1.453 -14.876 -10.232 1.00 90.38 67 ASP A O 1
ATOM 507 N N . ASP A 1 68 ? -0.664 -15.583 -9.972 1.00 92.44 68 ASP A N 1
ATOM 508 C CA . ASP A 1 68 ? -1.007 -15.523 -11.397 1.00 92.44 68 ASP A CA 1
ATOM 509 C C . ASP A 1 68 ? -1.008 -14.067 -11.889 1.00 92.44 68 ASP A C 1
ATOM 511 O O . ASP A 1 68 ? -0.380 -13.733 -12.896 1.00 92.44 68 ASP A O 1
ATOM 515 N N . GLU A 1 69 ? -1.640 -13.164 -11.138 1.00 92.69 69 GLU A N 1
ATOM 516 C CA . GLU A 1 69 ? -1.657 -11.727 -11.422 1.00 92.69 69 GLU A CA 1
ATOM 517 C C . GLU A 1 69 ? -0.249 -11.119 -11.386 1.00 92.69 69 GLU A C 1
ATOM 519 O O . GLU A 1 69 ? 0.098 -10.278 -12.222 1.00 92.69 69 GLU A O 1
ATOM 524 N N . LYS A 1 70 ? 0.595 -11.556 -10.445 1.00 89.31 70 LYS A N 1
ATOM 525 C CA . LYS A 1 70 ? 2.005 -11.164 -10.391 1.00 89.31 70 LYS A CA 1
ATOM 526 C C . LYS A 1 70 ? 2.748 -11.614 -11.642 1.00 89.31 70 LYS A C 1
ATOM 528 O O . LYS A 1 70 ? 3.466 -10.800 -12.219 1.00 89.31 70 LYS A O 1
ATOM 533 N N . GLU A 1 71 ? 2.605 -12.868 -12.059 1.00 87.94 71 GLU A N 1
ATOM 534 C CA . GLU A 1 71 ? 3.252 -13.370 -13.273 1.00 87.94 71 GLU A CA 1
ATOM 535 C C . GLU A 1 71 ? 2.789 -12.593 -14.514 1.00 87.94 71 GLU A C 1
ATOM 537 O O . GLU A 1 71 ? 3.615 -12.223 -15.346 1.00 87.94 71 GLU A O 1
ATOM 542 N N . GLU A 1 72 ? 1.503 -12.242 -14.621 1.00 89.38 72 GLU A N 1
ATOM 543 C CA . GLU A 1 72 ? 1.012 -11.369 -15.697 1.00 89.38 72 GLU A CA 1
ATOM 544 C C . GLU A 1 72 ? 1.619 -9.959 -15.641 1.00 89.38 72 GLU A C 1
ATOM 546 O O . GLU A 1 72 ? 2.019 -9.411 -16.671 1.00 89.38 72 GLU A O 1
ATOM 551 N N . LEU A 1 73 ? 1.748 -9.362 -14.453 1.00 86.81 73 LEU A N 1
ATOM 552 C CA . LEU A 1 73 ? 2.375 -8.047 -14.286 1.00 86.81 73 LEU A CA 1
ATOM 553 C C . LEU A 1 73 ? 3.866 -8.052 -14.636 1.00 86.81 73 LEU A C 1
ATOM 555 O O . LEU A 1 73 ? 4.380 -7.034 -15.112 1.00 86.81 73 LEU A O 1
ATOM 559 N N . LEU A 1 74 ? 4.555 -9.173 -14.430 1.00 85.19 74 LEU A N 1
ATOM 560 C CA . LEU A 1 74 ? 5.964 -9.344 -14.781 1.00 85.19 74 LEU A CA 1
ATOM 561 C C . LEU A 1 74 ? 6.188 -9.548 -16.286 1.00 85.19 74 LEU A C 1
ATOM 563 O O . LEU A 1 74 ? 7.324 -9.433 -16.749 1.00 85.19 74 LEU A O 1
ATOM 567 N N . LYS A 1 75 ? 5.138 -9.790 -17.079 1.00 84.62 75 LYS A N 1
ATOM 568 C CA . LYS A 1 75 ? 5.267 -9.850 -18.538 1.00 84.62 75 LYS A CA 1
ATOM 569 C C . LYS A 1 75 ? 5.414 -8.436 -19.117 1.00 84.62 75 LYS A C 1
ATOM 571 O O . LYS A 1 75 ? 4.566 -7.573 -18.852 1.00 84.62 75 LYS A O 1
ATOM 576 N N . PRO A 1 76 ? 6.460 -8.173 -19.919 1.00 76.81 76 PRO A N 1
ATOM 577 C CA . PRO A 1 76 ? 6.600 -6.892 -20.593 1.00 76.81 76 PRO A CA 1
ATOM 578 C C . PRO A 1 76 ? 5.541 -6.750 -21.699 1.00 76.81 76 PRO A C 1
ATOM 580 O O . PRO A 1 76 ? 5.274 -7.701 -22.438 1.00 76.81 76 PRO A O 1
ATOM 583 N N . ARG A 1 77 ? 4.918 -5.570 -21.820 1.00 77.94 77 ARG A N 1
ATOM 584 C CA . ARG A 1 77 ? 3.940 -5.259 -22.883 1.00 77.94 77 ARG A CA 1
ATOM 585 C C . ARG A 1 77 ? 4.621 -4.900 -24.202 1.00 77.94 77 ARG A C 1
ATOM 587 O O . ARG A 1 77 ? 4.002 -5.028 -25.258 1.00 77.94 77 ARG A O 1
ATOM 594 N N . SER A 1 78 ? 5.873 -4.448 -24.156 1.00 75.06 78 SER A N 1
ATOM 595 C CA . SER A 1 78 ? 6.685 -4.126 -25.331 1.00 75.06 78 SER A CA 1
ATOM 596 C C . SER A 1 78 ? 8.044 -4.844 -25.291 1.00 75.06 78 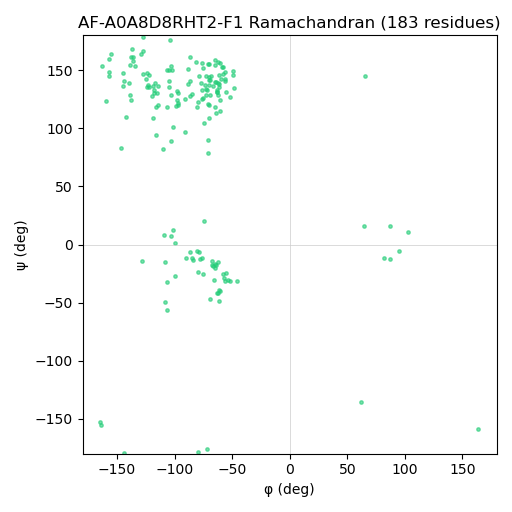SER A C 1
ATOM 598 O O . SER A 1 78 ? 8.339 -5.612 -24.380 1.00 75.06 78 SER A O 1
ATOM 600 N N . ARG A 1 79 ? 8.873 -4.652 -26.326 1.00 70.88 79 ARG A N 1
ATOM 601 C CA . ARG A 1 79 ? 10.268 -5.140 -26.334 1.00 70.88 79 ARG A CA 1
ATOM 602 C C . ARG A 1 79 ? 11.225 -4.226 -25.560 1.00 70.88 79 ARG A C 1
ATOM 604 O O . ARG A 1 79 ? 12.408 -4.540 -25.470 1.00 70.88 79 ARG A O 1
ATOM 611 N N . GLU A 1 80 ? 10.740 -3.088 -25.083 1.00 74.06 80 GLU A N 1
ATOM 612 C CA . GLU A 1 80 ? 11.510 -2.119 -24.308 1.00 74.06 80 GLU A CA 1
ATOM 613 C C . GLU A 1 80 ? 11.482 -2.497 -22.818 1.00 74.06 80 GLU A C 1
ATOM 615 O O . GLU A 1 80 ? 10.652 -3.294 -22.376 1.00 74.06 80 GLU A O 1
ATOM 620 N N . CYS A 1 81 ? 12.425 -1.958 -22.043 1.00 73.50 81 CYS A N 1
ATOM 621 C CA . CYS A 1 81 ? 12.487 -2.213 -20.607 1.00 73.50 81 CYS A CA 1
ATOM 622 C C . CYS A 1 81 ? 11.247 -1.646 -19.901 1.00 73.50 81 CYS A C 1
ATOM 624 O O . CYS A 1 81 ? 10.791 -0.548 -20.200 1.00 73.50 81 CYS A O 1
ATOM 626 N N . GLU A 1 82 ? 10.722 -2.387 -18.936 1.00 83.56 82 GLU A N 1
ATOM 627 C CA . GLU A 1 82 ? 9.645 -1.939 -18.056 1.00 83.56 82 GLU A CA 1
ATOM 628 C C . GLU A 1 82 ? 10.120 -2.078 -16.612 1.00 83.56 82 GLU A C 1
ATOM 630 O O . GLU A 1 82 ? 10.901 -2.975 -16.275 1.00 83.56 82 GLU A O 1
ATOM 635 N N . HIS A 1 83 ? 9.645 -1.185 -15.755 1.00 82.94 83 HIS A N 1
ATOM 636 C CA . HIS A 1 83 ? 10.046 -1.113 -14.359 1.00 82.94 83 HIS A CA 1
ATOM 637 C C . HIS A 1 83 ? 8.834 -1.424 -13.494 1.00 82.94 83 HIS A C 1
ATOM 639 O O . HIS A 1 83 ? 7.766 -0.849 -13.690 1.00 82.94 83 HIS A O 1
ATOM 645 N N . ILE A 1 84 ? 8.975 -2.333 -12.533 1.00 84.88 84 ILE A N 1
ATOM 646 C CA . ILE A 1 84 ? 7.924 -2.619 -11.555 1.00 84.88 84 ILE A CA 1
ATOM 647 C C . ILE A 1 84 ? 8.442 -2.396 -10.141 1.00 84.88 84 ILE A C 1
ATOM 649 O O . ILE A 1 84 ? 9.543 -2.809 -9.776 1.00 84.88 84 ILE A O 1
ATOM 653 N N . TYR A 1 85 ? 7.618 -1.733 -9.347 1.00 85.06 85 TYR A N 1
ATOM 654 C CA . TYR A 1 85 ? 7.892 -1.343 -7.982 1.00 85.06 85 TYR A CA 1
ATOM 655 C C . TYR A 1 85 ? 6.945 -2.091 -7.052 1.00 85.06 85 TYR A C 1
ATOM 657 O O . TYR A 1 85 ? 5.722 -1.960 -7.140 1.00 85.06 85 TYR A O 1
ATOM 665 N N . TRP A 1 86 ? 7.520 -2.866 -6.140 1.00 86.62 86 TRP A N 1
ATOM 666 C CA . TRP A 1 86 ? 6.798 -3.581 -5.090 1.00 86.62 86 TRP A CA 1
ATOM 667 C C . TRP A 1 86 ? 7.003 -2.867 -3.768 1.00 86.62 86 TRP A C 1
ATOM 669 O O . TRP A 1 86 ? 8.120 -2.465 -3.473 1.00 86.62 86 TRP A O 1
ATOM 679 N N . VAL A 1 87 ? 5.995 -2.764 -2.911 1.00 85.00 87 VAL A N 1
ATOM 680 C CA . VAL A 1 87 ? 6.258 -2.371 -1.516 1.00 85.00 87 VAL A CA 1
ATOM 681 C C . VAL A 1 87 ? 6.994 -3.528 -0.836 1.00 85.00 87 VAL A C 1
ATOM 683 O O . VAL A 1 87 ? 6.654 -4.673 -1.117 1.00 85.00 87 VAL A O 1
ATOM 686 N N . GLY A 1 88 ? 7.986 -3.307 0.033 1.00 79.69 88 GLY A N 1
ATOM 687 C CA . GLY A 1 88 ? 8.648 -4.426 0.717 1.00 79.69 88 GLY A CA 1
ATOM 688 C C . GLY A 1 88 ? 9.991 -4.127 1.368 1.00 79.69 88 GLY A C 1
ATOM 689 O O . GLY A 1 88 ? 10.318 -2.992 1.699 1.00 79.69 88 GLY A O 1
ATOM 690 N N . THR A 1 89 ? 10.758 -5.196 1.578 1.00 73.94 89 THR A N 1
ATOM 691 C CA . THR A 1 89 ? 12.078 -5.176 2.234 1.00 73.94 89 THR A CA 1
ATOM 692 C C . THR A 1 89 ? 13.206 -5.312 1.221 1.00 73.94 89 THR A C 1
ATOM 694 O O . THR A 1 89 ? 12.946 -5.595 0.055 1.00 73.94 89 THR A O 1
ATOM 697 N N . LYS A 1 90 ? 14.471 -5.222 1.678 1.00 68.38 90 LYS A N 1
ATOM 698 C CA . LYS A 1 90 ? 15.666 -5.254 0.813 1.00 68.38 90 LYS A CA 1
ATOM 699 C C . LYS A 1 90 ? 15.670 -6.364 -0.266 1.00 68.38 90 LYS A C 1
ATOM 701 O O . LYS A 1 90 ? 16.257 -6.247 -1.342 1.00 68.38 90 LYS A O 1
ATOM 706 N N . HIS A 1 91 ? 15.052 -7.491 0.043 1.00 71.25 91 HIS A N 1
ATOM 707 C CA . HIS A 1 91 ? 15.179 -8.684 -0.781 1.00 71.25 91 HIS A CA 1
ATOM 708 C C . HIS A 1 91 ? 13.844 -9.304 -1.167 1.00 71.25 91 HIS A C 1
ATOM 710 O O . HIS A 1 91 ? 13.824 -10.107 -2.092 1.00 71.25 91 HIS A O 1
ATOM 716 N N . ASN A 1 92 ? 12.745 -8.915 -0.514 1.00 79.38 92 ASN A N 1
ATOM 717 C CA . ASN A 1 92 ? 11.473 -9.608 -0.659 1.00 79.38 92 ASN A CA 1
ATOM 718 C C . ASN A 1 92 ? 10.295 -8.633 -0.757 1.00 79.38 92 ASN A C 1
ATOM 720 O O . ASN A 1 92 ? 10.150 -7.790 0.144 1.00 79.38 92 ASN A O 1
ATOM 724 N N . PRO A 1 93 ? 9.432 -8.779 -1.785 1.00 84.50 93 PRO A N 1
ATOM 725 C CA . PRO A 1 93 ? 8.199 -8.012 -1.886 1.00 84.50 93 PRO A CA 1
ATOM 726 C C . PRO A 1 93 ? 7.304 -8.283 -0.675 1.00 84.50 93 PRO A C 1
ATOM 728 O O . PRO A 1 93 ? 7.223 -9.404 -0.169 1.00 84.50 93 PRO A O 1
ATOM 731 N N . SER A 1 94 ? 6.632 -7.232 -0.221 1.00 90.38 94 SER A N 1
ATOM 732 C CA . SER A 1 94 ? 5.667 -7.259 0.868 1.00 90.38 94 SER A CA 1
ATOM 733 C C . SER A 1 94 ? 4.513 -8.178 0.513 1.00 90.38 94 SER A C 1
ATOM 735 O O . SER A 1 94 ? 3.971 -8.114 -0.595 1.00 90.38 94 SER A O 1
ATOM 737 N N . ARG A 1 95 ? 4.065 -8.971 1.479 1.00 93.69 95 ARG A N 1
ATOM 738 C CA . ARG A 1 95 ? 2.796 -9.689 1.375 1.00 93.69 95 ARG A CA 1
ATOM 739 C C . ARG A 1 95 ? 1.634 -8.773 1.738 1.00 93.69 95 ARG A C 1
ATOM 741 O O . ARG A 1 95 ? 1.782 -7.775 2.445 1.00 93.69 95 ARG A O 1
ATOM 748 N N . CYS A 1 96 ? 0.459 -9.120 1.247 1.00 95.44 96 CYS A N 1
ATOM 749 C CA . CYS A 1 96 ? -0.769 -8.396 1.529 1.00 95.44 96 CYS A CA 1
ATOM 750 C C . CYS A 1 96 ? -1.925 -9.356 1.784 1.00 95.44 96 CYS A C 1
ATOM 752 O O . CYS A 1 96 ? -1.863 -10.535 1.428 1.00 95.44 96 CYS A O 1
ATOM 754 N N . VAL A 1 97 ? -2.978 -8.844 2.412 1.00 96.12 97 VAL A N 1
ATOM 755 C CA . VAL A 1 97 ? -4.227 -9.570 2.629 1.00 96.12 97 VAL A CA 1
ATOM 756 C C . VAL A 1 97 ? -5.411 -8.631 2.416 1.00 96.12 97 VAL A C 1
ATOM 758 O O . VAL A 1 97 ? -5.386 -7.474 2.842 1.00 96.12 97 VAL A O 1
ATOM 761 N N . LYS A 1 98 ? -6.454 -9.140 1.763 1.00 95.62 98 LYS A N 1
ATOM 762 C CA . LYS A 1 98 ? -7.763 -8.504 1.646 1.00 95.62 98 LYS A CA 1
ATOM 763 C C . LYS A 1 98 ? -8.683 -9.087 2.701 1.00 95.62 98 LYS A C 1
ATOM 765 O O . LYS A 1 98 ? -8.975 -10.283 2.690 1.00 95.62 98 LYS A O 1
ATOM 770 N N . CYS A 1 99 ? -9.180 -8.233 3.579 1.00 94.31 99 CYS A N 1
ATOM 771 C CA . CYS A 1 99 ? -10.020 -8.637 4.696 1.00 94.31 99 CYS A CA 1
ATOM 772 C C . CYS A 1 99 ? -11.411 -8.073 4.539 1.00 94.31 99 CYS A C 1
ATOM 774 O O . CYS A 1 99 ? -11.557 -6.892 4.238 1.00 94.31 99 CYS A O 1
ATOM 776 N N . LYS A 1 100 ? -12.430 -8.891 4.794 1.00 93.31 100 LYS A N 1
ATOM 777 C CA . LYS A 1 100 ? -13.814 -8.428 4.795 1.00 93.31 100 LYS A CA 1
ATOM 778 C C . LYS A 1 100 ? -14.021 -7.358 5.872 1.00 93.31 100 LYS A C 1
ATOM 780 O O . LYS A 1 100 ? -13.588 -7.529 7.015 1.00 93.31 100 LYS A O 1
ATOM 785 N N . LEU A 1 101 ? -14.719 -6.288 5.505 1.00 88.81 101 LEU A N 1
ATOM 786 C CA . LEU A 1 101 ? -15.223 -5.276 6.426 1.00 88.81 101 LEU A CA 1
ATOM 787 C C . LEU A 1 101 ? -16.746 -5.212 6.357 1.00 88.81 101 LEU A C 1
ATOM 789 O O . LEU A 1 101 ? -17.327 -5.194 5.276 1.00 88.81 101 LEU A O 1
ATOM 793 N N . ASP A 1 102 ? -17.368 -5.132 7.531 1.00 84.94 102 ASP A N 1
ATOM 794 C CA . ASP A 1 102 ? -18.813 -4.922 7.676 1.00 84.94 102 ASP A CA 1
ATOM 795 C C . ASP A 1 102 ? -19.149 -3.445 7.995 1.00 84.94 102 ASP A C 1
ATOM 797 O O . ASP A 1 102 ? -20.312 -3.089 8.174 1.00 84.94 102 ASP A O 1
ATOM 801 N N . THR A 1 103 ? -18.134 -2.574 8.073 1.00 84.00 103 THR A N 1
ATOM 802 C CA . THR A 1 103 ? -18.247 -1.138 8.385 1.00 84.00 103 THR A CA 1
ATOM 803 C C . THR A 1 103 ? -17.359 -0.309 7.460 1.00 84.00 103 THR A C 1
ATOM 805 O O . THR A 1 103 ? -16.401 -0.832 6.892 1.00 84.00 103 THR A O 1
ATOM 808 N N . SER A 1 104 ? -17.632 0.994 7.346 1.00 83.94 104 SER A N 1
ATOM 809 C CA . SER A 1 104 ? -16.734 1.923 6.655 1.00 83.94 104 SER A CA 1
ATOM 810 C C . SER A 1 104 ? -15.396 2.058 7.383 1.00 83.94 104 SER A C 1
ATOM 812 O O . SER A 1 104 ? -15.296 1.850 8.596 1.00 83.94 104 SER A O 1
ATOM 814 N N . ILE A 1 105 ? -14.372 2.421 6.619 1.00 85.94 105 ILE A N 1
ATOM 815 C CA . ILE A 1 105 ? -13.033 2.739 7.099 1.00 85.94 105 ILE A CA 1
ATOM 816 C C . ILE A 1 105 ? -12.688 4.160 6.664 1.00 85.94 105 ILE A C 1
ATOM 818 O O . ILE A 1 105 ? -13.123 4.606 5.603 1.00 85.94 105 ILE A O 1
ATOM 822 N N . ASP A 1 106 ? -11.939 4.862 7.503 1.00 87.69 106 ASP A N 1
ATOM 823 C CA . ASP A 1 106 ? -11.439 6.200 7.217 1.00 87.69 106 ASP A CA 1
ATOM 824 C C . ASP A 1 106 ? -9.996 6.310 7.711 1.00 87.69 106 ASP A C 1
ATOM 826 O O . ASP A 1 106 ? -9.588 5.581 8.624 1.00 87.69 106 ASP A O 1
ATOM 830 N N . VAL A 1 107 ? -9.230 7.206 7.098 1.00 89.19 107 VAL A N 1
ATOM 831 C CA . VAL A 1 107 ? -7.840 7.482 7.454 1.00 89.19 107 VAL A CA 1
ATOM 832 C C . VAL A 1 107 ? -7.717 8.920 7.896 1.00 89.19 107 VAL A C 1
ATOM 834 O O . VAL A 1 107 ? -8.181 9.849 7.238 1.00 89.19 107 VAL A O 1
ATOM 837 N N . LYS A 1 108 ? -7.027 9.111 9.017 1.00 90.12 108 LYS A N 1
ATOM 838 C CA . LYS A 1 108 ? -6.742 10.435 9.544 1.00 90.12 108 LYS A CA 1
ATOM 839 C C . LYS A 1 108 ? -5.247 10.636 9.621 1.00 90.12 108 LYS A C 1
ATOM 841 O O . LYS A 1 108 ? -4.534 9.849 10.228 1.00 90.12 108 LYS A O 1
ATOM 846 N N . HIS A 1 109 ? -4.790 11.731 9.034 1.00 87.12 109 HIS A N 1
ATOM 847 C CA . HIS A 1 109 ? -3.405 12.160 9.127 1.00 87.12 109 HIS A CA 1
ATOM 848 C C . HIS A 1 109 ? -3.268 13.230 10.208 1.00 87.12 109 HIS A C 1
ATOM 850 O O . HIS A 1 109 ? -4.042 14.189 10.272 1.00 87.12 109 HIS A O 1
ATOM 856 N N . GLY A 1 110 ? -2.277 13.059 11.075 1.00 83.94 110 GLY A N 1
ATOM 857 C CA . GLY A 1 110 ? -1.904 14.019 12.097 1.00 83.94 110 GLY A CA 1
ATOM 858 C C . GLY A 1 110 ? -1.472 15.339 11.466 1.00 83.94 110 GLY A C 1
ATOM 859 O O . GLY A 1 110 ? -0.871 15.384 10.395 1.00 83.94 110 GLY A O 1
ATOM 860 N N . SER A 1 111 ? -1.770 16.441 12.145 1.00 77.75 111 SER A N 1
ATOM 861 C CA . SER A 1 111 ? -1.370 17.782 11.705 1.00 77.75 111 SER A CA 1
ATOM 862 C C . SER A 1 111 ? 0.058 18.154 12.120 1.00 77.75 111 SER A C 1
ATOM 864 O O . SER A 1 111 ? 0.603 19.139 11.627 1.00 77.75 111 SER A O 1
ATOM 866 N N . LEU A 1 112 ? 0.665 17.380 13.025 1.00 71.12 112 LEU A N 1
ATOM 867 C CA . LEU A 1 112 ? 2.006 17.593 13.564 1.00 71.12 112 LEU A CA 1
ATOM 868 C C . LEU A 1 112 ? 2.844 16.319 13.417 1.00 71.12 112 LEU A C 1
ATOM 870 O O . LEU A 1 112 ? 2.334 15.202 13.515 1.00 71.12 112 LEU A O 1
ATOM 874 N N . SER A 1 113 ? 4.147 16.491 13.192 1.00 71.38 113 SER A N 1
ATOM 875 C CA . SER A 1 113 ? 5.083 15.366 13.123 1.00 71.38 113 SER A CA 1
ATOM 876 C C . SER A 1 113 ? 5.144 14.639 14.469 1.00 71.38 113 SER A C 1
ATOM 878 O O . SER A 1 113 ? 5.250 15.276 15.515 1.00 71.38 113 SER A O 1
ATOM 880 N N . GLY A 1 114 ? 5.060 13.308 14.443 1.00 73.12 114 GLY A N 1
ATOM 881 C CA . GLY A 1 114 ? 5.149 12.460 15.637 1.00 73.12 114 GLY A CA 1
ATOM 882 C C . GLY A 1 114 ? 3.862 12.296 16.459 1.00 73.12 114 GLY A C 1
ATOM 883 O O . GLY A 1 114 ? 3.821 11.392 17.288 1.00 73.12 114 GLY A O 1
ATOM 884 N N . THR A 1 115 ? 2.805 13.078 16.214 1.00 82.00 115 THR A N 1
ATOM 885 C CA . THR A 1 115 ? 1.543 12.978 16.975 1.00 82.00 115 THR A CA 1
ATOM 886 C C . THR A 1 115 ? 0.508 12.133 16.241 1.00 82.00 115 THR A C 1
ATOM 888 O O . THR A 1 115 ? 0.122 12.475 15.122 1.00 82.00 115 THR A O 1
ATOM 891 N N . LEU A 1 116 ? 0.037 11.062 16.888 1.00 86.56 116 LEU A N 1
ATOM 892 C CA . LEU A 1 116 ? -1.083 10.248 16.407 1.00 86.56 116 LEU A CA 1
ATOM 893 C C . LEU A 1 116 ? -2.399 11.040 16.489 1.00 86.56 116 LEU A C 1
ATOM 895 O O . LEU A 1 116 ? -2.683 11.612 17.543 1.00 86.56 116 LEU A O 1
ATOM 899 N N . PRO A 1 117 ? -3.189 11.122 15.405 1.00 90.00 117 PRO A N 1
ATOM 900 C CA . PRO A 1 117 ? -4.509 11.733 15.457 1.00 90.00 117 PRO A CA 1
ATOM 901 C C . PRO A 1 117 ? -5.532 10.794 16.108 1.00 90.00 117 PRO A C 1
ATOM 903 O O . PRO A 1 117 ? -5.592 9.610 15.791 1.00 90.00 117 PRO A O 1
ATOM 906 N N . ASP A 1 118 ? -6.405 11.340 16.954 1.00 90.25 118 ASP A N 1
ATOM 907 C CA . ASP A 1 118 ? -7.519 10.569 17.511 1.00 90.25 118 ASP A CA 1
ATOM 908 C C . ASP A 1 118 ? -8.577 10.255 16.444 1.00 90.25 118 ASP A C 1
ATOM 910 O O . ASP A 1 118 ? -8.919 11.109 15.611 1.00 90.25 118 ASP A O 1
ATOM 914 N N . CYS A 1 119 ? -9.144 9.047 16.512 1.00 89.31 119 CYS A N 1
ATOM 915 C CA . CYS A 1 119 ? -10.316 8.662 15.727 1.00 89.31 119 CYS A CA 1
ATOM 916 C C . CYS A 1 119 ? -11.501 9.600 16.011 1.00 89.31 119 CYS A C 1
ATOM 918 O O . CYS A 1 119 ? -11.675 10.088 17.128 1.00 89.31 119 CYS A O 1
ATOM 920 N N . ASP A 1 120 ? -12.334 9.840 14.999 1.00 88.38 120 ASP A N 1
ATOM 921 C CA . ASP A 1 120 ? -13.590 10.568 15.184 1.00 88.38 120 ASP A CA 1
ATOM 922 C C . ASP A 1 120 ? -14.561 9.784 16.091 1.00 88.38 120 ASP A C 1
ATOM 924 O O . ASP A 1 120 ? -14.472 8.562 16.232 1.00 88.38 120 ASP A O 1
ATOM 928 N N . GLU A 1 121 ? -15.526 10.482 16.695 1.00 89.56 121 GLU A N 1
ATOM 929 C CA . GLU A 1 121 ? -16.541 9.847 17.539 1.00 89.56 121 GLU A CA 1
ATOM 930 C C . GLU A 1 121 ? -17.290 8.736 16.776 1.00 89.56 121 GLU A C 1
ATOM 932 O O . GLU A 1 121 ? -17.727 8.921 15.638 1.00 89.56 121 GLU A O 1
ATOM 937 N N . GLY A 1 122 ? -17.414 7.563 17.404 1.00 87.75 122 GLY A N 1
ATOM 938 C CA . GLY A 1 122 ? -18.031 6.372 16.810 1.00 87.75 122 GLY A CA 1
ATOM 939 C C . GLY A 1 122 ? -17.079 5.482 16.000 1.00 87.75 122 GLY A C 1
ATOM 940 O O . GLY A 1 122 ? -17.433 4.336 15.719 1.00 87.75 122 GLY A O 1
ATOM 941 N N . TYR A 1 123 ? -15.866 5.945 15.683 1.00 88.75 123 TYR A N 1
ATOM 942 C CA . TYR A 1 123 ? -14.831 5.129 15.046 1.00 88.75 123 TYR A CA 1
ATOM 943 C C . TYR A 1 123 ? -13.979 4.400 16.090 1.00 88.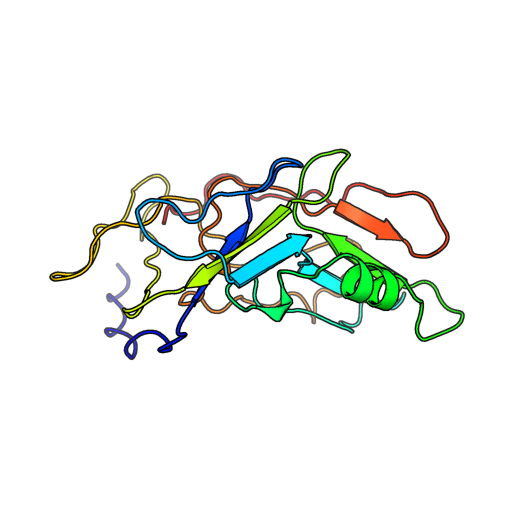75 123 TYR A C 1
ATOM 945 O O . TYR A 1 123 ? -13.804 4.855 17.221 1.00 88.75 123 TYR A O 1
ATOM 953 N N . LYS A 1 124 ? -13.442 3.239 15.704 1.00 88.62 124 LYS A N 1
ATOM 954 C CA . LYS A 1 124 ? -12.486 2.471 16.509 1.00 88.62 124 LYS A CA 1
ATOM 955 C C . LYS A 1 124 ? -11.155 2.382 15.764 1.00 88.62 124 LYS A C 1
ATOM 957 O O . LYS A 1 124 ? -11.188 2.143 14.555 1.00 88.62 124 LYS A O 1
ATOM 962 N N . PRO A 1 125 ? -10.013 2.514 16.459 1.00 89.19 125 PRO A N 1
ATOM 963 C CA . PRO A 1 125 ? -8.709 2.393 15.823 1.00 89.19 125 PRO A CA 1
ATOM 964 C C . PRO A 1 125 ? -8.523 0.987 15.243 1.00 89.19 125 PRO A C 1
ATOM 966 O O . PRO A 1 125 ? -8.913 -0.010 15.860 1.00 89.19 125 PRO A O 1
ATOM 969 N N . LEU A 1 126 ? -7.932 0.916 14.048 1.00 87.75 126 LEU A N 1
ATOM 970 C CA . LEU A 1 126 ? -7.586 -0.342 13.380 1.00 87.75 126 LEU A CA 1
ATOM 971 C C . LEU A 1 126 ? -6.077 -0.582 13.381 1.00 87.75 126 LEU A C 1
ATOM 973 O O . LEU A 1 126 ? -5.635 -1.665 13.763 1.00 87.75 126 LEU A O 1
ATOM 977 N N . TRP A 1 127 ? -5.294 0.414 12.971 1.00 89.81 127 TRP A N 1
ATOM 978 C CA . TRP A 1 127 ? -3.846 0.446 13.137 1.00 89.81 127 TRP A CA 1
ATOM 979 C C . TRP A 1 127 ? -3.342 1.886 13.106 1.00 89.81 127 TRP A C 1
ATOM 981 O O . TRP A 1 127 ? -4.001 2.751 12.540 1.00 89.81 127 TRP A O 1
ATOM 991 N N . ASP A 1 128 ? -2.145 2.068 13.656 1.00 90.81 128 ASP A N 1
ATOM 992 C CA . ASP A 1 128 ? -1.371 3.301 13.570 1.00 90.81 128 ASP A CA 1
ATOM 993 C C . ASP A 1 128 ? -0.239 3.125 12.545 1.00 90.81 128 ASP A C 1
ATOM 995 O O . ASP A 1 128 ? 0.278 2.017 12.337 1.00 90.81 128 ASP A O 1
ATOM 999 N N . GLY A 1 129 ? 0.216 4.216 11.941 1.00 88.88 129 GLY A N 1
ATOM 1000 C CA . GLY A 1 129 ? 1.241 4.215 10.909 1.00 88.88 129 GLY A CA 1
ATOM 1001 C C . GLY A 1 129 ? 1.891 5.570 10.625 1.00 88.88 129 GLY A C 1
ATOM 1002 O O . GLY A 1 129 ? 2.009 6.469 11.461 1.00 88.88 129 GLY A O 1
ATOM 1003 N N . TYR A 1 130 ? 2.412 5.680 9.411 1.00 86.31 130 TYR A N 1
ATOM 1004 C CA . TYR A 1 130 ? 3.102 6.843 8.880 1.00 86.31 130 TYR A CA 1
ATOM 1005 C C . TYR A 1 130 ? 2.402 7.310 7.610 1.00 86.31 130 TYR A C 1
ATOM 1007 O O . TYR A 1 130 ? 2.067 6.504 6.740 1.00 86.31 130 TYR A O 1
ATOM 1015 N N . SER A 1 131 ? 2.240 8.626 7.493 1.00 85.69 131 SER A N 1
ATOM 1016 C CA . SER A 1 131 ? 1.571 9.245 6.351 1.00 85.69 131 SER A CA 1
ATOM 1017 C C . SER A 1 131 ? 2.424 9.138 5.084 1.00 85.69 131 SER A C 1
ATOM 1019 O O . SER A 1 131 ? 3.440 9.824 4.931 1.00 85.69 131 SER A O 1
ATOM 1021 N N . PHE A 1 132 ? 1.988 8.307 4.148 1.00 82.38 132 PHE A N 1
ATOM 1022 C CA . PHE A 1 132 ? 2.554 8.117 2.822 1.00 82.38 132 PHE A CA 1
ATOM 1023 C C . PHE A 1 132 ? 1.676 8.832 1.791 1.00 82.38 132 PHE A C 1
ATOM 1025 O O . PHE A 1 132 ? 0.721 8.274 1.275 1.00 82.38 132 PHE A O 1
ATOM 1032 N N . LEU A 1 133 ? 1.973 10.111 1.544 1.00 78.62 133 LEU A N 1
ATOM 1033 C CA . LEU A 1 133 ? 1.140 10.988 0.698 1.00 78.62 133 LEU A CA 1
ATOM 1034 C C . LEU A 1 133 ? 1.758 11.327 -0.665 1.00 78.62 133 LEU A C 1
ATOM 1036 O O . LEU A 1 133 ? 1.088 11.863 -1.541 1.00 78.62 133 LEU A O 1
ATOM 1040 N N . ARG A 1 134 ? 3.059 11.073 -0.819 1.00 75.50 134 ARG A N 1
ATOM 1041 C CA . ARG A 1 134 ? 3.827 11.383 -2.027 1.00 75.50 134 ARG A CA 1
ATOM 1042 C C . ARG A 1 134 ? 5.056 10.494 -2.088 1.00 75.50 134 ARG A C 1
ATOM 1044 O O . ARG A 1 134 ? 5.665 10.245 -1.039 1.00 75.50 134 ARG A O 1
ATOM 1051 N N . TYR A 1 135 ? 5.422 10.115 -3.303 1.00 74.81 135 TYR A N 1
ATOM 1052 C CA . TYR A 1 135 ? 6.610 9.348 -3.645 1.00 74.81 135 TYR A CA 1
ATOM 1053 C C . TYR A 1 135 ? 7.299 9.952 -4.874 1.00 74.81 135 TYR A C 1
ATOM 1055 O O . TYR A 1 135 ? 6.682 10.664 -5.665 1.00 74.81 135 TYR A O 1
ATOM 1063 N N . THR A 1 136 ? 8.583 9.650 -5.008 1.00 70.06 136 THR A N 1
ATOM 1064 C CA . THR A 1 136 ? 9.430 9.951 -6.163 1.00 70.06 136 THR A CA 1
ATOM 1065 C C . THR A 1 136 ? 10.409 8.790 -6.307 1.00 70.06 136 THR A C 1
ATOM 1067 O O . THR A 1 136 ? 10.941 8.323 -5.300 1.00 70.06 136 THR A O 1
ATOM 1070 N N . PHE A 1 137 ? 10.639 8.305 -7.527 1.00 71.62 137 PHE A N 1
ATOM 1071 C CA . PHE A 1 137 ? 11.672 7.301 -7.813 1.00 71.62 137 PHE A CA 1
ATOM 1072 C C . PHE A 1 137 ? 12.453 7.709 -9.053 1.00 71.62 137 PHE A C 1
ATOM 1074 O O . PHE A 1 137 ? 11.895 8.354 -9.935 1.00 71.62 137 PHE A O 1
ATOM 1081 N N . ASP A 1 138 ? 13.701 7.255 -9.142 1.00 68.00 138 ASP A N 1
ATOM 1082 C CA . ASP A 1 138 ? 14.653 7.636 -10.195 1.00 68.00 138 ASP A CA 1
ATOM 1083 C C . ASP A 1 138 ? 14.139 7.435 -11.631 1.00 68.00 138 ASP A C 1
ATOM 1085 O O . ASP A 1 138 ? 14.529 8.178 -12.526 1.00 68.00 138 ASP A O 1
ATOM 1089 N N . PHE A 1 139 ? 13.265 6.445 -11.858 1.00 68.75 139 PHE A N 1
ATOM 1090 C CA . PHE A 1 139 ? 12.716 6.128 -13.183 1.00 68.75 139 PHE A CA 1
ATOM 1091 C C . PHE A 1 139 ? 11.239 6.484 -13.342 1.00 68.75 139 PHE A C 1
ATOM 1093 O O . PHE A 1 139 ? 10.653 6.115 -14.347 1.00 68.75 139 PHE A O 1
ATOM 1100 N N . ILE A 1 140 ? 10.617 7.179 -12.388 1.00 70.69 140 ILE A N 1
ATOM 1101 C CA . ILE A 1 140 ? 9.279 7.745 -12.595 1.00 70.69 140 ILE A CA 1
ATOM 1102 C C . ILE A 1 140 ? 9.463 9.207 -12.966 1.00 70.69 140 ILE A C 1
ATOM 1104 O O . ILE A 1 140 ? 10.098 9.950 -12.219 1.00 70.69 140 ILE A O 1
ATOM 1108 N N . SER A 1 141 ? 8.917 9.629 -14.111 1.00 65.00 141 SER A N 1
ATOM 1109 C CA . SER A 1 141 ? 9.042 11.028 -14.529 1.00 65.00 141 SER A CA 1
ATOM 1110 C C . SER A 1 141 ? 8.490 11.960 -13.439 1.00 65.00 141 SER A C 1
ATOM 1112 O O . SER A 1 141 ? 7.482 11.650 -12.796 1.00 65.00 141 SER A O 1
ATOM 1114 N N . GLU A 1 142 ? 9.124 13.114 -13.209 1.00 61.78 142 GLU A N 1
ATOM 1115 C CA . GLU A 1 142 ? 8.679 14.059 -12.170 1.00 61.78 142 GLU A CA 1
ATOM 1116 C C . GLU A 1 142 ? 7.213 14.491 -12.360 1.00 61.78 142 GLU A C 1
ATOM 1118 O O . GLU A 1 142 ? 6.491 14.695 -11.379 1.00 61.78 142 GLU A O 1
ATOM 1123 N N . SER A 1 143 ? 6.756 14.554 -13.617 1.00 53.66 143 SER A N 1
ATOM 1124 C CA . SER A 1 143 ? 5.371 14.838 -14.010 1.00 53.66 143 SER A CA 1
ATOM 1125 C C . SER A 1 143 ? 4.361 13.748 -13.643 1.00 53.66 143 SER A C 1
ATOM 1127 O O . SER A 1 143 ? 3.170 14.034 -13.620 1.00 53.66 143 SER A O 1
ATOM 1129 N N . THR A 1 144 ? 4.820 12.533 -13.343 1.00 55.31 144 THR A N 1
ATOM 1130 C CA . THR A 1 144 ? 4.011 11.397 -12.857 1.00 55.31 144 THR A CA 1
ATOM 1131 C C . THR A 1 144 ? 4.159 11.157 -11.349 1.00 55.31 144 THR A C 1
ATOM 1133 O O . THR A 1 144 ? 3.663 10.157 -10.833 1.00 55.31 144 THR A O 1
ATOM 1136 N N . SER A 1 145 ? 4.848 12.044 -10.612 1.00 55.38 145 SER A N 1
ATOM 1137 C CA . SER A 1 145 ? 4.876 11.971 -9.144 1.00 55.38 145 SER A CA 1
ATOM 1138 C C . SER A 1 145 ? 3.516 12.377 -8.565 1.00 55.38 145 SER A C 1
ATOM 1140 O O . SER A 1 145 ? 3.255 13.547 -8.288 1.00 55.38 145 SER A O 1
ATOM 1142 N N . ASP A 1 146 ? 2.631 11.397 -8.398 1.00 61.31 146 ASP A N 1
ATOM 1143 C CA . ASP A 1 146 ? 1.265 11.644 -7.955 1.00 61.31 146 ASP A CA 1
ATOM 1144 C C . ASP A 1 146 ? 1.162 11.876 -6.442 1.00 61.31 146 ASP A C 1
ATOM 1146 O O . ASP A 1 146 ? 1.847 11.271 -5.606 1.00 61.31 146 ASP A O 1
ATOM 1150 N N . THR A 1 147 ? 0.240 12.765 -6.080 1.00 63.50 147 THR A N 1
ATOM 1151 C CA . THR A 1 147 ? -0.328 12.836 -4.734 1.00 63.50 147 THR A CA 1
ATOM 1152 C C . THR A 1 147 ? -1.335 11.709 -4.557 1.00 63.50 147 THR A C 1
ATOM 1154 O O . THR A 1 147 ? -2.277 11.594 -5.338 1.00 63.50 147 THR A O 1
ATOM 1157 N N . LEU A 1 148 ? -1.152 10.902 -3.514 1.00 74.88 148 LEU A N 1
ATOM 1158 C CA . LEU A 1 148 ? -2.092 9.840 -3.155 1.00 74.88 148 LEU A CA 1
ATOM 1159 C C . LEU A 1 148 ? -3.348 10.431 -2.501 1.00 74.88 148 LEU A C 1
ATOM 1161 O O . LEU A 1 148 ? -3.268 11.482 -1.860 1.00 74.88 148 LEU A O 1
ATOM 1165 N N . ASP A 1 149 ? -4.490 9.750 -2.633 1.00 81.81 149 ASP A N 1
ATOM 1166 C CA . ASP A 1 149 ? -5.721 10.149 -1.943 1.00 81.81 149 ASP A CA 1
ATOM 1167 C C . ASP A 1 149 ? -5.515 10.023 -0.422 1.00 81.81 149 ASP A C 1
ATOM 1169 O O . ASP A 1 149 ? -5.381 8.904 0.076 1.00 81.81 149 ASP A O 1
ATOM 1173 N N . PRO A 1 150 ? -5.503 11.129 0.349 1.00 81.31 150 PRO A N 1
ATOM 1174 C CA . PRO A 1 150 ? -5.279 11.084 1.793 1.00 81.31 150 PRO A CA 1
ATOM 1175 C C . PRO A 1 150 ? -6.359 10.303 2.555 1.00 81.31 150 PRO A C 1
ATOM 1177 O O . PRO A 1 150 ? -6.146 9.976 3.718 1.00 81.31 150 PRO A O 1
ATOM 1180 N N . LYS A 1 151 ? -7.510 10.012 1.940 1.00 84.12 151 LYS A N 1
ATOM 1181 C CA . LYS A 1 151 ? -8.559 9.176 2.539 1.00 84.12 151 LYS A CA 1
ATOM 1182 C C . LYS A 1 151 ? -8.327 7.681 2.325 1.00 84.12 151 LYS A C 1
ATOM 1184 O O . LYS A 1 151 ? -9.026 6.861 2.922 1.00 84.12 151 LYS A O 1
ATOM 1189 N N . SER A 1 152 ? -7.388 7.304 1.462 1.00 87.62 152 SER A N 1
ATOM 1190 C CA . SER A 1 152 ? -7.110 5.901 1.207 1.00 87.62 152 SER A CA 1
ATOM 1191 C C . SER A 1 152 ? -6.366 5.255 2.368 1.00 87.62 152 SER A C 1
ATOM 1193 O O . SER A 1 152 ? -5.371 5.767 2.863 1.00 87.62 152 SER A O 1
ATOM 1195 N N . THR A 1 153 ? -6.768 4.037 2.727 1.00 90.06 153 THR A N 1
ATOM 1196 C CA . THR A 1 153 ? -6.023 3.181 3.670 1.00 90.06 153 THR A CA 1
ATOM 1197 C C . THR A 1 153 ? -4.573 2.938 3.245 1.00 90.06 153 THR A C 1
ATOM 1199 O O . THR A 1 153 ? -3.706 2.738 4.098 1.00 90.06 153 THR A O 1
ATOM 1202 N N . GLY A 1 154 ? -4.286 3.049 1.946 1.00 87.75 154 GLY A N 1
ATOM 1203 C CA . GLY A 1 154 ? -2.954 2.943 1.364 1.00 87.75 154 GLY A CA 1
ATOM 1204 C C . GLY A 1 154 ? -1.980 4.058 1.750 1.00 87.75 154 GLY A C 1
ATOM 1205 O O . GLY A 1 154 ? -0.769 3.871 1.635 1.00 87.75 154 GLY A O 1
ATOM 1206 N N . THR A 1 155 ? -2.471 5.200 2.241 1.00 87.44 155 THR A N 1
ATOM 1207 C CA . THR A 1 155 ? -1.619 6.309 2.697 1.00 87.44 155 THR A CA 1
ATOM 1208 C C . THR A 1 155 ? -1.194 6.170 4.155 1.00 87.44 155 THR A C 1
ATOM 1210 O O . THR A 1 155 ? -0.364 6.958 4.611 1.00 87.44 155 THR A O 1
ATOM 1213 N N . CYS A 1 156 ? -1.706 5.181 4.897 1.00 89.62 156 CYS A N 1
ATOM 1214 C CA . CYS A 1 156 ? -1.321 4.937 6.283 1.00 89.62 156 CYS A CA 1
ATOM 1215 C C . CYS A 1 156 ? -0.508 3.650 6.451 1.0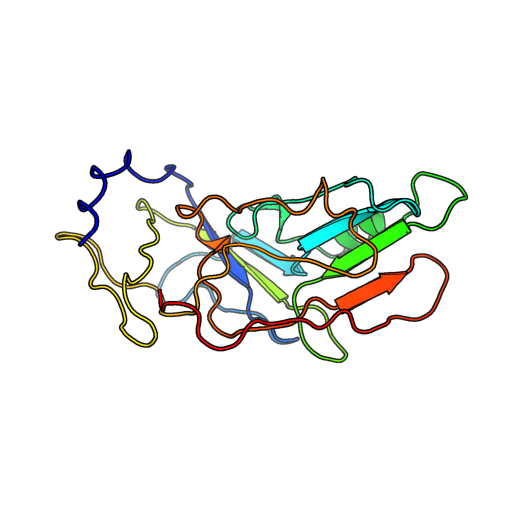0 89.62 156 CYS A C 1
ATOM 1217 O O . CYS A 1 156 ? -1.021 2.595 6.827 1.00 89.62 156 CYS A O 1
ATOM 1219 N N . LEU A 1 157 ? 0.798 3.729 6.188 1.00 87.06 157 LEU A N 1
ATOM 1220 C CA . LEU A 1 157 ? 1.685 2.565 6.222 1.00 87.06 157 LEU A CA 1
ATOM 1221 C C . LEU A 1 157 ? 2.190 2.292 7.641 1.00 87.06 157 LEU A C 1
ATOM 1223 O O . LEU A 1 157 ? 2.746 3.179 8.285 1.00 87.06 157 LEU A O 1
ATOM 1227 N N . LYS A 1 158 ? 2.078 1.047 8.122 1.00 83.75 158 LYS A N 1
ATOM 1228 C CA . LYS A 1 158 ? 2.518 0.655 9.480 1.00 83.75 158 LYS A CA 1
ATOM 1229 C C . LYS A 1 158 ? 3.996 0.951 9.751 1.00 83.75 158 LYS A C 1
ATOM 1231 O O . LYS A 1 158 ? 4.385 1.193 10.891 1.00 83.75 158 LYS A O 1
ATOM 1236 N N . GLN A 1 159 ? 4.826 0.937 8.711 1.00 75.50 159 GLN A N 1
ATOM 1237 C CA . GLN A 1 159 ? 6.249 1.253 8.779 1.00 75.50 159 GLN A CA 1
ATOM 1238 C C . GLN A 1 159 ? 6.679 1.985 7.494 1.00 75.50 159 GLN A C 1
ATOM 1240 O O . GLN A 1 159 ? 6.143 1.699 6.425 1.00 75.50 159 GLN A O 1
ATOM 1245 N N . PRO A 1 160 ? 7.651 2.906 7.543 1.00 63.94 160 PRO A N 1
ATOM 1246 C CA . PRO A 1 160 ? 8.200 3.510 6.332 1.00 63.94 160 PRO A CA 1
ATOM 1247 C C . PRO A 1 160 ? 9.032 2.463 5.570 1.00 63.94 160 PRO A C 1
ATOM 1249 O O . PRO A 1 160 ? 9.990 1.937 6.128 1.00 63.94 160 PRO A O 1
ATOM 1252 N N . HIS A 1 161 ? 8.676 2.144 4.321 1.00 66.62 161 HIS A N 1
ATOM 1253 C CA . HIS A 1 161 ? 9.387 1.143 3.510 1.00 66.62 161 HIS A CA 1
ATOM 1254 C C . HIS A 1 161 ? 9.583 1.581 2.064 1.00 66.62 161 HIS A C 1
ATOM 1256 O O . HIS A 1 161 ? 8.610 1.822 1.354 1.00 66.62 161 HIS A O 1
ATOM 1262 N N . ALA A 1 162 ? 10.843 1.591 1.624 1.00 60.66 162 ALA A N 1
ATOM 1263 C CA . ALA A 1 162 ? 11.221 1.814 0.233 1.00 60.66 162 ALA A CA 1
ATOM 1264 C C . ALA A 1 162 ? 10.684 0.707 -0.681 1.00 60.66 162 ALA A C 1
ATOM 1266 O O . ALA A 1 162 ? 10.854 -0.470 -0.355 1.00 60.66 162 ALA A O 1
ATOM 1267 N N . PRO A 1 163 ? 10.044 1.046 -1.814 1.00 65.25 163 PRO A N 1
ATOM 1268 C CA . PRO A 1 163 ? 9.658 0.027 -2.760 1.00 65.25 163 PRO A CA 1
ATOM 1269 C C . PRO A 1 163 ? 10.882 -0.598 -3.435 1.00 65.25 163 PRO A C 1
ATOM 1271 O O . PRO A 1 163 ? 11.894 0.044 -3.712 1.00 65.25 163 PRO A O 1
ATOM 1274 N N . ILE A 1 164 ? 10.762 -1.889 -3.706 1.00 64.12 164 ILE A N 1
ATOM 1275 C CA . ILE A 1 164 ? 11.721 -2.704 -4.434 1.00 64.12 164 ILE A CA 1
ATOM 1276 C C . ILE A 1 164 ? 11.520 -2.442 -5.910 1.00 64.12 164 ILE A C 1
ATOM 1278 O O . ILE A 1 164 ? 10.435 -2.692 -6.434 1.00 64.12 164 ILE A O 1
ATOM 1282 N N . HIS A 1 165 ? 12.575 -2.012 -6.584 1.00 69.19 165 HIS A N 1
ATOM 1283 C CA . HIS A 1 165 ? 12.564 -1.835 -8.020 1.00 69.19 165 HIS A CA 1
ATOM 1284 C C . HIS A 1 165 ? 13.039 -3.123 -8.713 1.00 69.19 165 HIS A C 1
ATOM 1286 O O . HIS A 1 165 ? 14.117 -3.658 -8.442 1.00 69.19 165 HIS A O 1
ATOM 1292 N N . CYS A 1 166 ? 12.217 -3.643 -9.617 1.00 64.62 166 CYS A N 1
ATOM 1293 C CA . CYS A 1 166 ? 12.565 -4.750 -10.494 1.00 64.62 166 CYS A CA 1
ATOM 1294 C C . CYS A 1 166 ? 12.533 -4.248 -11.936 1.00 64.62 166 CYS A C 1
ATOM 1296 O O . CYS A 1 166 ? 11.480 -3.851 -12.434 1.00 64.62 166 CYS A O 1
ATOM 1298 N N . GLN A 1 167 ? 13.679 -4.297 -12.605 1.00 67.44 167 GLN A N 1
ATOM 1299 C CA . GLN A 1 167 ? 13.742 -4.094 -14.043 1.00 67.44 167 GLN A CA 1
ATOM 1300 C C . GLN A 1 167 ? 13.342 -5.404 -14.717 1.00 67.44 167 GLN A C 1
ATOM 1302 O O . GLN A 1 167 ? 13.994 -6.432 -14.532 1.00 67.44 167 GLN A O 1
ATOM 1307 N N . LEU A 1 168 ? 12.263 -5.392 -15.491 1.00 62.28 168 LEU A N 1
ATOM 1308 C CA . LEU A 1 168 ? 11.893 -6.554 -16.286 1.00 62.28 168 LEU A CA 1
ATOM 1309 C C . LEU A 1 168 ? 13.009 -6.762 -17.327 1.00 62.28 168 LEU A C 1
ATOM 1311 O O . LEU A 1 168 ? 13.278 -5.865 -18.124 1.00 62.28 168 LEU A O 1
ATOM 1315 N N . ASN A 1 169 ? 13.676 -7.925 -17.264 1.00 56.59 169 ASN A N 1
ATOM 1316 C CA . ASN A 1 169 ? 14.859 -8.372 -18.033 1.00 56.59 169 ASN A CA 1
ATOM 1317 C C . ASN A 1 169 ? 16.261 -8.178 -17.403 1.00 56.59 169 ASN A C 1
ATOM 1319 O O . ASN A 1 169 ? 17.218 -8.722 -17.953 1.00 56.59 169 ASN A O 1
A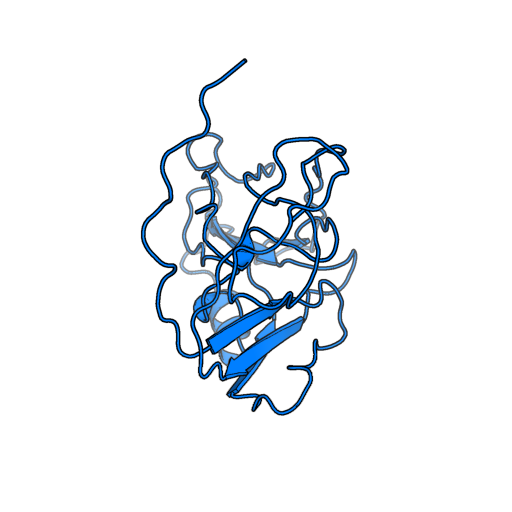TOM 1323 N N . GLU A 1 170 ? 16.421 -7.517 -16.247 1.00 53.56 170 GLU A N 1
ATOM 1324 C CA . GLU A 1 170 ? 17.712 -7.403 -15.530 1.00 53.56 170 GLU A CA 1
ATOM 1325 C C . GLU A 1 170 ? 17.535 -7.425 -13.991 1.00 53.56 170 GLU A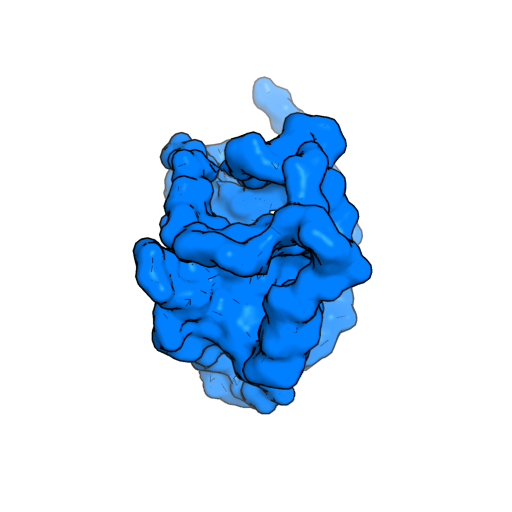 C 1
ATOM 1327 O O . GLU A 1 170 ? 16.444 -7.638 -13.470 1.00 53.56 170 GLU A O 1
ATOM 1332 N N . ARG A 1 171 ? 18.637 -7.311 -13.231 1.00 55.28 171 ARG A N 1
ATOM 1333 C CA . ARG A 1 171 ? 18.663 -7.469 -11.761 1.00 55.28 171 ARG A CA 1
ATOM 1334 C C . ARG A 1 171 ? 17.700 -6.515 -11.037 1.00 55.28 171 ARG A C 1
ATOM 1336 O O . ARG A 1 171 ? 17.537 -5.361 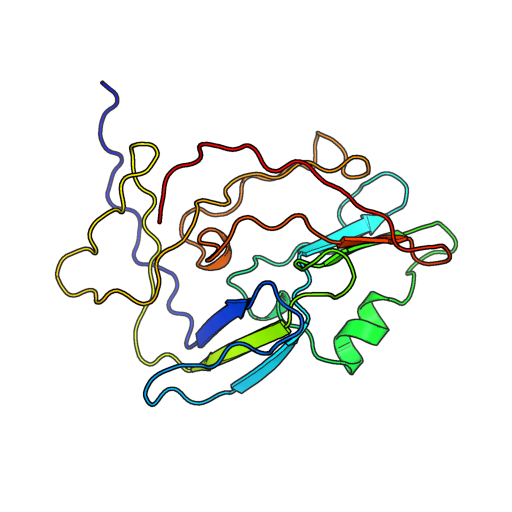-11.414 1.00 55.28 171 ARG A O 1
ATOM 1343 N N . THR A 1 172 ? 17.173 -6.968 -9.899 1.00 57.47 172 THR A N 1
ATOM 1344 C CA . THR A 1 172 ? 16.469 -6.125 -8.919 1.00 57.47 172 THR A CA 1
ATOM 1345 C C . THR A 1 172 ? 17.410 -5.071 -8.329 1.00 57.47 172 THR A C 1
ATOM 1347 O O . THR A 1 172 ? 18.503 -5.421 -7.865 1.00 57.47 172 THR A O 1
ATOM 1350 N N . SER A 1 173 ? 16.991 -3.807 -8.286 1.00 56.91 173 SER A N 1
ATOM 1351 C CA . SER A 1 173 ? 17.739 -2.712 -7.661 1.00 56.91 173 SER A CA 1
ATOM 1352 C C . SER A 1 173 ? 16.886 -1.942 -6.646 1.00 56.91 173 SER A C 1
ATOM 1354 O O . SER A 1 173 ? 15.685 -2.158 -6.502 1.00 56.91 173 SER A O 1
ATOM 1356 N N . TRP A 1 174 ? 17.540 -1.116 -5.835 1.00 51.34 174 TRP A N 1
ATOM 1357 C CA . TRP A 1 174 ? 16.926 -0.421 -4.704 1.00 51.34 174 TRP A CA 1
ATOM 1358 C C . TRP A 1 174 ? 16.572 1.006 -5.107 1.00 51.34 174 TRP A C 1
ATOM 1360 O O . TRP A 1 174 ? 17.477 1.764 -5.429 1.00 51.34 174 TRP A O 1
ATOM 1370 N N . ALA A 1 175 ? 15.288 1.371 -5.058 1.00 52.19 175 ALA A N 1
ATOM 1371 C CA . ALA A 1 175 ? 14.848 2.757 -5.186 1.00 52.19 175 ALA A CA 1
ATOM 1372 C C . ALA A 1 175 ? 14.542 3.283 -3.781 1.00 52.19 175 ALA A C 1
ATOM 1374 O O . ALA A 1 175 ? 13.519 2.941 -3.191 1.00 52.19 175 ALA A O 1
ATOM 1375 N N . SER A 1 176 ? 15.458 4.052 -3.193 1.00 44.47 176 SER A N 1
ATOM 1376 C CA . SER A 1 176 ? 15.284 4.566 -1.834 1.00 44.47 176 SER A CA 1
ATOM 1377 C C . SER A 1 176 ? 15.270 6.083 -1.809 1.00 44.47 176 SER A C 1
ATOM 1379 O O . SER A 1 176 ? 16.332 6.685 -1.863 1.00 44.47 176 SER A O 1
ATOM 1381 N N . GLU A 1 177 ? 14.102 6.671 -1.559 1.00 45.97 177 GLU A N 1
ATOM 1382 C CA . GLU A 1 177 ? 14.000 7.887 -0.752 1.00 45.97 177 GLU A CA 1
ATOM 1383 C C . GLU A 1 177 ? 12.740 7.813 0.118 1.00 45.97 177 GLU A C 1
ATOM 1385 O O . GLU A 1 177 ? 11.609 7.882 -0.358 1.00 45.97 177 GLU A O 1
ATOM 1390 N N . PHE A 1 178 ? 12.939 7.648 1.429 1.00 48.91 178 PHE A N 1
ATOM 1391 C CA . PHE A 1 178 ? 11.911 7.929 2.427 1.00 48.91 178 PHE A CA 1
ATOM 1392 C C . PHE A 1 178 ? 12.299 9.208 3.146 1.00 48.91 178 PHE A C 1
ATOM 1394 O O . PHE A 1 178 ? 13.339 9.286 3.798 1.00 48.91 178 PHE A O 1
ATOM 1401 N N . ILE A 1 179 ? 11.441 10.217 3.031 1.00 44.31 179 ILE A N 1
ATOM 1402 C CA . ILE A 1 179 ? 11.601 11.476 3.749 1.00 44.31 179 ILE A CA 1
ATOM 1403 C C . ILE A 1 179 ? 11.222 11.222 5.214 1.00 44.31 179 ILE A C 1
ATOM 1405 O O . ILE A 1 179 ? 10.043 11.084 5.551 1.00 44.31 179 ILE A O 1
ATOM 1409 N N . ASN A 1 180 ? 12.232 11.136 6.081 1.00 40.84 180 ASN A N 1
ATOM 1410 C CA . ASN A 1 180 ? 12.064 11.122 7.534 1.00 40.84 180 ASN A CA 1
ATOM 1411 C C . ASN A 1 180 ? 11.286 12.367 8.006 1.00 40.84 180 ASN A C 1
ATOM 1413 O O . ASN A 1 180 ? 11.517 13.471 7.517 1.00 40.84 180 ASN A O 1
ATOM 1417 N N . GLY A 1 181 ? 10.390 12.196 8.987 1.00 49.97 181 GLY A N 1
ATOM 1418 C CA . GLY A 1 181 ? 9.691 13.306 9.6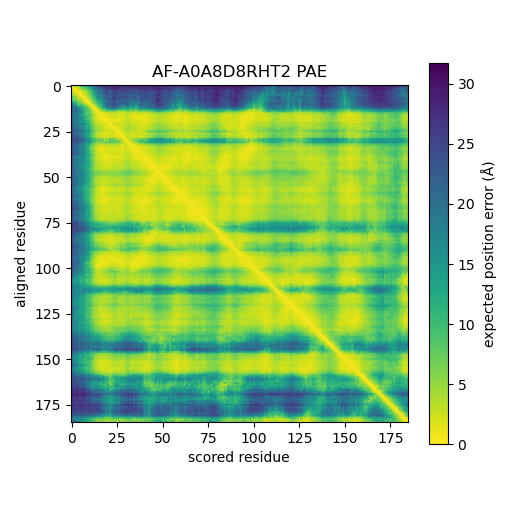58 1.00 49.97 181 GLY A CA 1
ATOM 1419 C C . GLY A 1 181 ? 8.233 13.558 9.248 1.00 49.97 181 GLY A C 1
ATOM 1420 O O . GLY A 1 181 ? 7.671 14.580 9.649 1.00 49.97 181 GLY A O 1
ATOM 1421 N N . LYS A 1 182 ? 7.589 12.659 8.490 1.00 63.22 182 LYS A N 1
ATOM 1422 C CA . LYS A 1 182 ? 6.172 12.820 8.110 1.00 63.22 182 LYS A CA 1
ATOM 1423 C C . LYS A 1 182 ? 5.199 12.630 9.295 1.00 63.22 182 LYS A C 1
ATOM 1425 O O . LYS A 1 182 ? 5.538 11.944 10.264 1.00 63.22 182 LYS A O 1
ATOM 1430 N N . PRO A 1 183 ? 3.992 13.227 9.232 1.00 70.69 183 PRO A N 1
ATOM 1431 C CA . PRO A 1 183 ? 2.963 13.065 10.254 1.00 70.69 183 PRO A CA 1
ATOM 1432 C C . PRO A 1 183 ? 2.551 11.608 10.454 1.00 70.69 183 PRO A C 1
ATOM 1434 O O . PRO A 1 183 ? 2.626 10.787 9.532 1.00 70.69 183 PRO A O 1
ATOM 1437 N N . ARG A 1 184 ? 2.088 11.292 11.662 1.00 83.25 184 ARG A N 1
ATOM 1438 C CA . ARG A 1 184 ? 1.497 9.988 11.958 1.00 83.25 184 ARG A CA 1
ATOM 1439 C C . ARG A 1 184 ? 0.085 9.908 11.395 1.00 83.25 184 ARG A C 1
ATOM 1441 O O . ARG A 1 184 ? -0.575 10.924 11.206 1.00 83.25 184 ARG A O 1
ATOM 1448 N N . CYS A 1 185 ? -0.337 8.692 11.157 1.00 81.88 185 CYS A N 1
ATOM 1449 C CA . CYS A 1 185 ? -1.714 8.248 11.098 1.00 81.88 185 CYS A CA 1
ATOM 1450 C C . CYS A 1 185 ? -1.764 7.006 12.010 1.00 81.88 185 CYS A C 1
ATOM 1452 O O . CYS A 1 185 ? -2.821 6.380 12.093 1.00 81.88 185 CYS A O 1
#